Protein AF-A0A6J8EUL1-F1 (afdb_monomer)

Structure (mmCIF, N/CA/C/O backbone):
data_AF-A0A6J8EUL1-F1
#
_entry.id   AF-A0A6J8EUL1-F1
#
loop_
_atom_site.group_PDB
_atom_site.id
_atom_site.type_symbol
_atom_site.label_atom_id
_atom_site.label_alt_id
_atom_site.label_comp_id
_atom_site.label_asym_id
_atom_site.label_entity_id
_atom_site.label_seq_id
_atom_site.pdbx_PDB_ins_code
_atom_site.Cartn_x
_atom_site.Cartn_y
_atom_site.Cartn_z
_atom_site.occupancy
_atom_site.B_iso_or_equiv
_atom_site.auth_seq_id
_atom_site.auth_comp_id
_atom_site.auth_asym_id
_atom_site.auth_atom_id
_atom_site.pdbx_PDB_model_num
ATOM 1 N N . MET A 1 1 ? 5.414 5.160 -13.043 1.00 82.00 1 MET A N 1
ATOM 2 C CA . MET A 1 1 ? 4.924 4.189 -12.040 1.00 82.00 1 MET A CA 1
ATOM 3 C C . MET A 1 1 ? 3.580 4.663 -11.517 1.00 82.00 1 MET A C 1
ATOM 5 O O . MET A 1 1 ? 3.455 5.834 -11.171 1.00 82.00 1 MET A O 1
ATOM 9 N N . HIS A 1 2 ? 2.592 3.776 -11.484 1.00 87.50 2 HIS A N 1
ATOM 10 C CA . HIS A 1 2 ? 1.216 4.058 -11.069 1.00 87.50 2 HIS A CA 1
ATOM 11 C C . HIS A 1 2 ? 0.883 3.217 -9.834 1.00 87.50 2 HIS A C 1
ATOM 13 O O . HIS A 1 2 ? 0.785 2.000 -9.931 1.00 87.50 2 HIS A O 1
ATOM 19 N N . LEU A 1 3 ? 0.778 3.843 -8.658 1.00 89.12 3 LEU A N 1
ATOM 20 C CA . LEU A 1 3 ? 0.716 3.154 -7.360 1.00 89.12 3 LEU A CA 1
ATOM 21 C C . LEU A 1 3 ? -0.700 3.096 -6.762 1.00 89.12 3 LEU A C 1
ATOM 23 O O . LEU A 1 3 ? -0.850 2.838 -5.571 1.00 89.12 3 LEU A O 1
ATOM 27 N N . GLN A 1 4 ? -1.752 3.348 -7.543 1.00 91.19 4 GLN A N 1
ATOM 28 C CA . GLN A 1 4 ? -3.131 3.387 -7.037 1.00 91.19 4 GLN A CA 1
ATOM 29 C C . GLN A 1 4 ? -3.544 2.055 -6.391 1.00 91.19 4 GLN A C 1
ATOM 31 O O . GLN A 1 4 ? -4.198 2.050 -5.352 1.00 91.19 4 GLN A O 1
ATOM 36 N N . THR A 1 5 ? -3.115 0.925 -6.957 1.00 91.44 5 THR A N 1
ATOM 37 C CA . THR A 1 5 ? -3.428 -0.427 -6.461 1.00 91.44 5 THR A CA 1
ATOM 38 C C . THR A 1 5 ? -2.356 -1.006 -5.538 1.00 91.44 5 THR A C 1
ATOM 40 O O . THR A 1 5 ? -2.363 -2.202 -5.254 1.00 91.44 5 THR A O 1
ATOM 43 N N . PHE A 1 6 ? -1.438 -0.178 -5.039 1.00 90.75 6 PHE A N 1
ATOM 44 C CA . PHE A 1 6 ? -0.372 -0.616 -4.144 1.00 90.75 6 PHE A CA 1
ATOM 45 C C . PHE A 1 6 ? -0.920 -1.324 -2.882 1.00 90.75 6 PHE A C 1
ATOM 47 O O . PHE A 1 6 ? -1.833 -0.781 -2.247 1.00 90.75 6 PHE A O 1
ATOM 54 N N . PRO A 1 7 ? -0.349 -2.471 -2.443 1.00 91.44 7 PRO A N 1
ATOM 55 C CA . PRO A 1 7 ? 0.851 -3.162 -2.952 1.00 91.44 7 PRO A CA 1
ATOM 56 C C . PRO A 1 7 ? 0.575 -4.249 -4.012 1.00 91.44 7 PRO A C 1
ATOM 58 O O . PRO A 1 7 ? 1.467 -5.026 -4.339 1.00 91.44 7 PRO A O 1
ATOM 61 N N . PHE A 1 8 ? -0.653 -4.354 -4.520 1.00 91.62 8 PHE A N 1
ATOM 62 C CA . PHE A 1 8 ? -1.061 -5.352 -5.518 1.00 91.62 8 PHE A CA 1
ATOM 63 C C . PHE A 1 8 ? -0.877 -4.836 -6.955 1.00 91.62 8 PHE A C 1
ATOM 65 O O . PHE A 1 8 ? -1.658 -5.149 -7.852 1.00 91.62 8 PHE A O 1
ATOM 72 N N . ASP A 1 9 ? 0.123 -3.984 -7.164 1.00 91.75 9 ASP A N 1
ATOM 73 C CA . ASP A 1 9 ? 0.395 -3.302 -8.420 1.00 91.75 9 ASP A CA 1
ATOM 74 C C . ASP A 1 9 ? 1.342 -4.086 -9.338 1.00 91.75 9 ASP A C 1
ATOM 76 O O . ASP A 1 9 ? 2.239 -4.816 -8.904 1.00 91.75 9 ASP A O 1
ATOM 80 N N . GLU A 1 10 ? 1.154 -3.871 -10.639 1.00 92.44 10 GLU A N 1
ATOM 81 C CA . GLU A 1 10 ? 2.095 -4.251 -11.689 1.00 92.44 10 GLU A CA 1
ATOM 82 C C . GLU A 1 10 ? 2.598 -2.971 -12.357 1.00 92.44 10 GLU A C 1
ATOM 84 O O . GLU A 1 10 ? 1.833 -2.040 -12.612 1.00 92.44 10 GLU A O 1
ATOM 89 N N . GLN A 1 11 ? 3.903 -2.901 -12.593 1.00 91.94 11 GLN A N 1
ATOM 90 C CA . GLN A 1 11 ? 4.572 -1.740 -13.163 1.00 91.94 11 GLN A CA 1
ATOM 91 C C . GLN A 1 11 ? 5.245 -2.142 -14.468 1.00 91.94 11 GLN A C 1
ATOM 93 O O . GLN A 1 11 ? 5.973 -3.129 -14.505 1.00 91.94 11 GLN A O 1
ATOM 98 N N . SER A 1 12 ? 5.049 -1.349 -15.518 1.00 92.38 12 SER A N 1
ATOM 99 C CA . SER A 1 12 ? 5.863 -1.449 -16.728 1.00 92.38 12 SER A CA 1
ATOM 100 C C . SER A 1 12 ? 6.992 -0.427 -16.641 1.00 92.38 12 SER A C 1
ATOM 102 O O . SER A 1 12 ? 6.750 0.777 -16.512 1.00 92.38 12 SER A O 1
ATOM 104 N N . CYS A 1 13 ? 8.227 -0.916 -16.642 1.00 91.94 13 CYS A N 1
ATOM 105 C CA . CYS A 1 13 ? 9.437 -0.109 -16.639 1.00 91.94 13 CYS A CA 1
ATOM 106 C C . CYS A 1 13 ? 10.017 -0.066 -18.046 1.00 91.94 13 CYS A C 1
ATOM 108 O O . CYS A 1 13 ? 10.189 -1.104 -18.679 1.00 91.94 13 CYS A O 1
ATOM 110 N N . LEU A 1 14 ? 10.336 1.139 -18.504 1.00 93.25 14 LEU A N 1
ATOM 111 C CA . LEU A 1 14 ? 10.885 1.365 -19.827 1.00 93.25 14 LEU A CA 1
ATOM 112 C C . LEU A 1 14 ? 12.389 1.601 -19.754 1.00 93.25 14 LEU A C 1
ATOM 114 O O . LEU A 1 14 ? 12.844 2.434 -18.968 1.00 93.25 14 LEU A O 1
ATOM 118 N N . LEU A 1 15 ? 13.140 0.896 -20.593 1.00 92.38 15 LEU A N 1
ATOM 119 C CA . LEU A 1 15 ? 14.551 1.160 -20.839 1.00 92.38 15 LEU A CA 1
ATOM 120 C C . LEU A 1 15 ? 14.734 1.439 -22.330 1.00 92.38 15 LEU A C 1
ATOM 122 O O . LEU A 1 15 ? 14.579 0.534 -23.142 1.00 92.38 15 LEU A O 1
ATOM 126 N N . GLU A 1 16 ? 15.071 2.681 -22.670 1.00 93.81 16 GLU A N 1
ATOM 127 C CA . GLU A 1 16 ? 15.430 3.092 -24.030 1.00 93.81 16 GLU A CA 1
ATOM 128 C C . GLU A 1 16 ? 16.933 3.371 -24.099 1.00 93.81 16 GLU A C 1
ATOM 130 O O . GLU A 1 16 ? 17.501 4.005 -23.207 1.00 93.81 16 GLU A O 1
ATOM 135 N N . MET A 1 17 ? 17.577 2.888 -25.158 1.00 93.56 17 MET A N 1
ATOM 136 C CA . MET A 1 17 ? 18.988 3.116 -25.447 1.00 93.56 17 MET A CA 1
ATOM 137 C C . MET A 1 17 ? 19.122 3.749 -26.828 1.00 93.56 17 MET A C 1
ATOM 139 O O . MET A 1 17 ? 18.604 3.234 -27.818 1.00 93.56 17 MET A O 1
ATOM 143 N N . GLU A 1 18 ? 19.855 4.856 -26.884 1.00 93.88 18 GLU A N 1
ATOM 144 C CA . GLU A 1 18 ? 20.051 5.670 -28.081 1.00 93.88 18 GLU A CA 1
ATOM 145 C C . GLU A 1 18 ? 21.492 6.206 -28.107 1.00 93.88 18 GLU A C 1
ATOM 147 O O . GLU A 1 18 ? 22.106 6.433 -27.060 1.00 93.88 18 GLU A O 1
ATOM 152 N N . SER A 1 19 ? 22.053 6.402 -29.302 1.00 91.06 19 SER A N 1
ATOM 153 C CA . SER A 1 19 ? 23.350 7.066 -29.460 1.00 91.06 19 SER A CA 1
ATOM 154 C C . SER A 1 19 ? 23.192 8.578 -29.317 1.00 91.06 19 SER A C 1
ATOM 156 O O . SER A 1 19 ? 22.437 9.190 -30.059 1.00 91.06 19 SER A O 1
ATOM 158 N N . TYR A 1 20 ? 23.943 9.203 -28.410 1.00 88.88 20 TYR A N 1
ATOM 159 C CA . TYR A 1 20 ? 23.862 10.655 -28.210 1.00 88.88 20 TYR A CA 1
ATOM 160 C C . TYR A 1 20 ? 24.531 11.463 -29.339 1.00 88.88 20 TYR A C 1
ATOM 162 O O . TYR A 1 20 ? 24.029 12.501 -29.759 1.00 88.88 20 TYR A O 1
ATOM 170 N N . GLY A 1 21 ? 25.697 11.011 -29.817 1.00 89.06 21 GLY A N 1
ATOM 171 C CA . GLY A 1 21 ? 26.573 11.807 -30.691 1.00 89.06 21 GLY A CA 1
ATOM 172 C C . GLY A 1 21 ? 26.589 11.400 -32.163 1.00 89.06 21 GLY A C 1
ATOM 173 O O . GLY A 1 21 ? 27.114 12.144 -32.988 1.00 89.06 21 GLY A O 1
ATOM 174 N N . PHE A 1 22 ? 26.041 10.233 -32.506 1.00 92.38 22 PHE A N 1
ATOM 175 C CA . PHE A 1 22 ? 26.105 9.685 -33.861 1.00 92.38 22 PHE A CA 1
ATOM 176 C C . PHE A 1 22 ? 24.708 9.424 -34.409 1.00 92.38 22 PHE A C 1
ATOM 178 O O . PHE A 1 22 ? 23.923 8.722 -33.776 1.00 92.38 22 PHE A O 1
ATOM 185 N N . SER A 1 23 ? 24.443 9.952 -35.603 1.00 93.19 23 SER A N 1
ATOM 186 C CA . SER A 1 23 ? 23.213 9.713 -36.351 1.00 93.19 23 SER A CA 1
ATOM 187 C C . SER A 1 23 ? 23.139 8.282 -36.898 1.00 93.19 23 SER A C 1
ATOM 189 O O . SER A 1 23 ? 24.142 7.563 -36.986 1.00 93.19 23 SER A O 1
ATOM 191 N N . ALA A 1 24 ? 21.946 7.907 -37.358 1.00 92.50 24 ALA A N 1
ATOM 192 C CA . ALA A 1 24 ? 21.620 6.616 -37.960 1.00 92.50 24 ALA A CA 1
ATOM 193 C C . ALA A 1 24 ? 22.479 6.262 -39.189 1.00 92.50 24 ALA A C 1
ATOM 195 O O . ALA A 1 24 ? 22.603 5.091 -39.538 1.00 92.50 24 ALA A O 1
ATOM 196 N N . SER A 1 25 ? 23.093 7.256 -39.845 1.00 91.44 25 SER A N 1
ATOM 197 C CA . SER A 1 25 ? 24.026 7.031 -40.956 1.00 91.44 25 SER A CA 1
ATOM 198 C C . SER A 1 25 ? 25.376 6.466 -40.512 1.00 91.44 25 SER A C 1
ATOM 200 O O . SER A 1 25 ? 26.067 5.849 -41.316 1.00 91.44 25 SER A O 1
ATOM 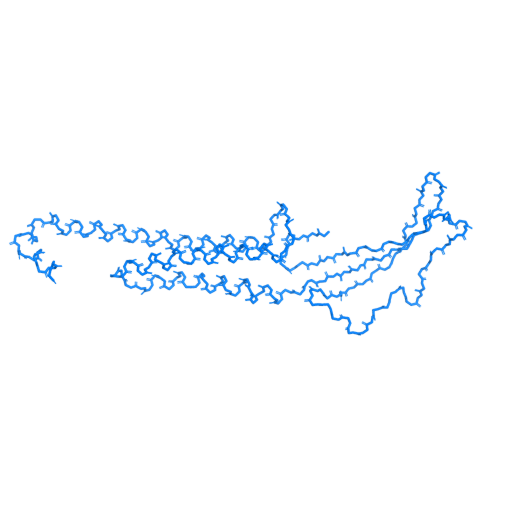202 N N . THR A 1 26 ? 25.766 6.696 -39.256 1.00 93.81 26 THR A N 1
ATOM 203 C CA . THR A 1 26 ? 27.070 6.290 -38.713 1.00 93.81 26 THR A CA 1
ATOM 204 C C . THR A 1 26 ? 26.936 5.101 -37.767 1.00 93.81 26 THR A C 1
ATOM 206 O O . THR A 1 26 ? 27.780 4.209 -37.782 1.00 93.81 26 THR A O 1
ATOM 209 N N . VAL A 1 27 ? 25.883 5.074 -36.945 1.00 93.69 27 VAL A N 1
ATOM 210 C CA . VAL A 1 27 ? 25.629 4.009 -35.966 1.00 93.69 27 VAL A CA 1
ATOM 211 C C . VAL A 1 27 ? 24.173 3.571 -36.056 1.00 93.69 27 VAL A C 1
ATOM 213 O O . VAL A 1 27 ? 23.275 4.400 -35.957 1.00 93.69 27 VAL A O 1
ATOM 216 N N . SER A 1 28 ? 23.948 2.261 -36.188 1.00 92.75 28 SER A N 1
ATOM 217 C CA . SER A 1 28 ? 22.613 1.658 -36.155 1.00 92.75 28 SER A CA 1
ATOM 218 C C . SER A 1 28 ? 22.495 0.645 -35.016 1.00 92.75 28 SER A C 1
ATOM 220 O O . SER A 1 28 ? 23.207 -0.362 -35.012 1.00 92.75 28 SER A O 1
ATOM 222 N N . LEU A 1 29 ? 21.581 0.885 -34.078 1.00 93.12 29 LEU A N 1
ATOM 223 C CA . LEU A 1 29 ? 21.256 -0.040 -32.992 1.00 93.12 29 LEU A CA 1
ATOM 224 C C . LEU A 1 29 ? 20.193 -1.045 -33.449 1.00 93.12 29 LEU A C 1
ATOM 226 O O . LEU A 1 29 ? 19.175 -0.667 -34.025 1.00 93.12 29 LEU A O 1
ATOM 230 N N . ARG A 1 30 ? 20.425 -2.335 -33.193 1.00 92.56 30 ARG A N 1
ATOM 231 C CA . ARG A 1 30 ? 19.462 -3.418 -33.436 1.00 92.56 30 ARG A CA 1
ATOM 232 C C . ARG A 1 30 ? 19.553 -4.448 -32.320 1.00 92.56 30 ARG A C 1
ATOM 234 O O . ARG A 1 30 ? 20.637 -4.690 -31.793 1.00 92.56 30 ARG A O 1
ATOM 241 N N . TRP A 1 31 ? 18.424 -5.067 -31.995 1.00 92.88 31 TRP A N 1
ATOM 242 C CA . TRP A 1 31 ? 18.395 -6.197 -31.074 1.00 92.88 31 TRP A CA 1
ATOM 243 C C . TRP A 1 31 ? 19.056 -7.425 -31.706 1.00 92.88 31 TRP A C 1
ATOM 245 O O . TRP A 1 31 ? 18.838 -7.726 -32.879 1.00 92.88 31 TRP A O 1
ATOM 255 N N . MET A 1 32 ? 19.864 -8.129 -30.916 1.00 90.94 32 MET A N 1
ATOM 256 C CA . MET A 1 32 ? 20.304 -9.489 -31.233 1.00 90.94 32 MET A CA 1
ATOM 257 C C . MET A 1 32 ? 19.202 -10.470 -30.823 1.00 90.94 32 MET A C 1
ATOM 259 O O . MET A 1 32 ? 18.441 -10.156 -29.920 1.00 90.94 32 MET A O 1
ATOM 263 N N . GLU A 1 33 ? 19.098 -11.644 -31.443 1.00 88.31 33 GLU A N 1
ATOM 264 C CA . GLU A 1 33 ? 18.170 -12.685 -30.982 1.00 88.31 33 GLU A CA 1
ATOM 265 C C . GLU A 1 33 ? 18.881 -13.662 -30.024 1.00 88.31 33 GLU A C 1
ATOM 267 O O . GLU A 1 33 ? 19.906 -14.231 -30.408 1.00 88.31 33 GLU A O 1
ATOM 272 N N . PRO A 1 34 ? 18.362 -13.897 -28.800 1.00 86.31 34 PRO A N 1
ATOM 273 C CA . PRO A 1 34 ? 17.212 -13.235 -28.171 1.00 86.31 34 PRO A CA 1
ATOM 274 C C . PRO A 1 34 ? 17.536 -11.809 -27.686 1.00 86.31 34 PRO A C 1
ATOM 276 O O . PRO A 1 34 ? 18.615 -11.558 -27.152 1.00 86.31 34 PRO A O 1
ATOM 279 N N . ALA A 1 35 ? 16.568 -10.892 -27.816 1.00 84.38 35 ALA A N 1
ATOM 280 C CA . ALA A 1 35 ? 16.748 -9.470 -27.484 1.00 84.38 35 ALA A CA 1
ATOM 281 C C . ALA A 1 35 ? 17.090 -9.236 -26.008 1.00 84.38 35 ALA A C 1
ATOM 283 O O . ALA A 1 35 ? 17.795 -8.290 -25.664 1.00 84.38 35 ALA A O 1
ATOM 284 N N . MET A 1 36 ? 16.606 -10.116 -25.133 1.00 83.12 36 MET A N 1
ATOM 285 C CA . MET A 1 36 ? 16.849 -10.037 -23.705 1.00 83.12 36 MET A CA 1
ATOM 286 C C . MET A 1 36 ? 16.970 -11.436 -23.113 1.00 83.12 36 MET A C 1
ATOM 288 O O . MET A 1 36 ? 16.154 -12.317 -23.382 1.00 83.12 36 MET A O 1
ATOM 292 N N . THR A 1 37 ? 17.977 -11.624 -22.267 1.00 84.81 37 THR A N 1
ATOM 293 C CA . THR A 1 37 ? 18.156 -12.833 -21.462 1.00 84.81 37 THR A CA 1
ATOM 294 C C . THR A 1 37 ? 18.180 -12.441 -19.999 1.00 84.81 37 THR A C 1
ATOM 296 O O . THR A 1 37 ? 19.025 -11.648 -19.577 1.00 84.81 37 THR A O 1
ATOM 299 N N . PHE A 1 38 ? 17.277 -13.010 -19.210 1.00 80.94 38 PHE A N 1
ATOM 300 C CA . PHE A 1 38 ? 17.346 -12.899 -17.762 1.00 80.94 38 PHE A CA 1
ATOM 301 C C . PHE A 1 38 ? 18.249 -13.996 -17.221 1.00 80.94 38 PHE A C 1
ATOM 303 O O . PHE A 1 38 ? 18.191 -15.136 -17.673 1.00 80.94 38 PHE A O 1
ATOM 310 N N . LYS A 1 39 ? 19.091 -13.653 -16.247 1.00 80.69 39 LYS A N 1
ATOM 311 C CA . LYS A 1 39 ? 19.835 -14.668 -15.509 1.00 80.69 39 LYS A CA 1
ATOM 312 C C . LYS A 1 39 ? 18.842 -15.491 -14.686 1.00 80.69 39 LYS A C 1
ATOM 314 O O . LYS A 1 39 ? 18.036 -14.921 -13.946 1.00 80.69 39 LYS A O 1
ATOM 319 N N . ASP A 1 40 ? 18.935 -16.812 -14.783 1.00 71.75 40 ASP A N 1
ATOM 320 C CA . ASP A 1 40 ? 18.145 -17.708 -13.944 1.00 71.75 40 ASP A CA 1
ATOM 321 C C . ASP A 1 40 ? 18.415 -17.416 -12.462 1.00 71.75 40 ASP A C 1
ATOM 323 O O . ASP A 1 40 ? 19.562 -17.260 -12.030 1.00 71.75 40 ASP A O 1
ATOM 327 N N . GLY A 1 41 ? 17.343 -17.299 -11.678 1.00 68.69 41 GLY A N 1
ATOM 328 C CA . GLY A 1 41 ? 17.440 -17.004 -10.250 1.00 68.69 41 GLY A CA 1
ATOM 329 C C . GLY A 1 41 ? 17.700 -15.534 -9.905 1.00 68.69 41 GLY A C 1
ATOM 330 O O . GLY A 1 41 ? 18.208 -15.260 -8.818 1.00 68.69 41 GLY A O 1
ATOM 331 N N . ILE A 1 42 ? 17.348 -14.572 -10.771 1.00 69.06 42 ILE A N 1
ATOM 332 C CA . ILE A 1 42 ? 17.179 -13.176 -10.329 1.00 69.06 42 ILE A CA 1
ATOM 333 C C . ILE A 1 42 ? 15.992 -13.130 -9.358 1.00 69.06 42 ILE A C 1
ATOM 335 O O . ILE A 1 42 ? 14.837 -12.974 -9.744 1.00 69.06 42 ILE A O 1
ATOM 339 N N . VAL A 1 43 ? 16.300 -13.283 -8.075 1.00 66.00 43 VAL A N 1
ATOM 340 C CA . VAL A 1 43 ? 15.389 -13.002 -6.969 1.00 66.00 43 VAL A CA 1
ATOM 341 C C . VAL A 1 43 ? 15.609 -11.560 -6.545 1.00 66.00 43 VAL A C 1
ATOM 343 O O . VAL A 1 43 ? 16.618 -11.219 -5.931 1.00 66.00 43 VAL A O 1
ATOM 346 N N . ASN A 1 44 ? 14.660 -10.698 -6.888 1.00 71.88 44 ASN A N 1
ATOM 347 C CA . ASN A 1 44 ? 14.532 -9.397 -6.254 1.00 71.88 44 ASN A CA 1
ATOM 348 C C . ASN A 1 44 ? 13.523 -9.543 -5.107 1.00 71.88 44 ASN A C 1
ATOM 350 O O . ASN A 1 44 ? 12.461 -10.136 -5.270 1.00 71.88 44 ASN A O 1
ATOM 354 N N . SER A 1 45 ? 13.870 -9.026 -3.929 1.00 72.06 45 SER A N 1
ATOM 355 C CA . SER A 1 45 ? 13.047 -9.143 -2.722 1.00 72.06 45 SER A CA 1
ATOM 356 C C . SER A 1 45 ? 11.740 -8.345 -2.779 1.00 72.06 45 SER A C 1
ATOM 358 O O . SER A 1 45 ? 10.871 -8.559 -1.939 1.00 72.06 45 SER A O 1
ATOM 360 N N . GLN A 1 46 ? 11.591 -7.428 -3.740 1.00 82.62 46 GLN A N 1
ATOM 361 C CA . GLN A 1 46 ? 10.421 -6.551 -3.857 1.00 82.62 46 GLN A CA 1
ATOM 362 C C . GLN A 1 46 ? 9.584 -6.784 -5.118 1.00 82.62 46 GLN A C 1
ATOM 364 O O . GLN A 1 46 ? 8.392 -6.472 -5.113 1.00 82.62 46 GLN A O 1
ATOM 369 N N . PHE A 1 47 ? 10.185 -7.290 -6.198 1.00 87.75 47 PHE A N 1
ATOM 370 C CA . PHE A 1 47 ? 9.514 -7.437 -7.489 1.00 87.75 47 PHE A CA 1
ATOM 371 C C . PHE A 1 47 ? 9.927 -8.713 -8.211 1.00 87.75 47 PHE A C 1
ATOM 373 O O . PHE A 1 47 ? 11.104 -9.048 -8.267 1.00 87.75 47 PHE A O 1
ATOM 380 N N . THR A 1 48 ? 8.964 -9.341 -8.869 1.00 88.50 48 THR A N 1
ATOM 381 C CA . THR A 1 48 ? 9.167 -10.469 -9.773 1.00 88.50 48 THR A CA 1
ATOM 382 C C . THR A 1 48 ? 8.981 -9.996 -11.212 1.00 88.50 48 THR A C 1
ATOM 384 O O . THR A 1 48 ? 8.015 -9.299 -11.534 1.00 88.50 48 THR A O 1
ATOM 387 N N . ILE A 1 49 ? 9.916 -10.355 -12.092 1.00 88.06 49 ILE A N 1
ATOM 388 C CA . ILE A 1 49 ? 9.834 -10.034 -13.522 1.00 88.06 49 ILE A CA 1
ATOM 389 C C . ILE A 1 49 ? 8.823 -10.988 -14.159 1.00 88.06 49 ILE A C 1
ATOM 391 O O . ILE A 1 49 ? 8.975 -12.203 -14.076 1.00 88.06 49 ILE A O 1
ATOM 395 N N . LYS A 1 50 ? 7.775 -10.434 -14.771 1.00 84.81 50 LYS A N 1
ATOM 396 C CA . LYS A 1 50 ? 6.687 -11.202 -15.389 1.00 84.81 50 LYS A CA 1
ATOM 397 C C . LYS A 1 50 ? 6.914 -11.436 -16.879 1.00 84.81 50 LYS A C 1
ATOM 399 O O . LYS A 1 50 ? 6.692 -12.538 -17.364 1.00 84.81 50 LYS A O 1
ATOM 404 N N . ALA A 1 51 ? 7.297 -10.382 -17.595 1.00 83.88 51 ALA A N 1
ATOM 405 C CA . ALA A 1 51 ? 7.476 -10.393 -19.042 1.00 83.88 51 ALA A CA 1
ATOM 406 C C . ALA A 1 51 ? 8.401 -9.253 -19.478 1.00 83.88 51 ALA A C 1
ATOM 408 O O . ALA A 1 51 ? 8.529 -8.247 -18.771 1.00 83.88 51 ALA A O 1
ATOM 409 N N . SER A 1 52 ? 9.002 -9.403 -20.656 1.00 88.00 52 SER A N 1
ATOM 410 C CA . SER A 1 52 ? 9.750 -8.345 -21.327 1.00 88.00 52 SER A CA 1
ATOM 411 C C . SER A 1 52 ? 9.414 -8.289 -22.809 1.00 88.00 52 SER A C 1
ATOM 413 O O . SER A 1 52 ? 9.395 -9.329 -23.464 1.00 88.00 52 SER A O 1
ATOM 415 N N . GLU A 1 53 ? 9.226 -7.088 -23.341 1.00 91.44 53 GLU A N 1
ATOM 416 C CA . GLU A 1 53 ? 8.922 -6.855 -24.752 1.00 91.44 53 GLU A CA 1
ATOM 417 C C . GLU A 1 53 ? 9.934 -5.868 -25.334 1.00 91.44 53 GLU A C 1
ATOM 419 O O . GLU A 1 53 ? 10.045 -4.733 -24.869 1.00 91.44 53 GLU A O 1
ATOM 424 N N . SER A 1 54 ? 10.700 -6.306 -26.333 1.00 92.62 54 SER A N 1
ATOM 425 C CA . SER A 1 54 ? 11.662 -5.461 -27.045 1.00 92.62 54 SER A CA 1
ATOM 426 C C . SER A 1 54 ? 11.006 -4.771 -28.238 1.00 92.62 54 SER A C 1
ATOM 428 O O . SER A 1 54 ? 10.270 -5.409 -28.991 1.00 92.62 54 SER A O 1
ATOM 430 N N . TYR A 1 55 ? 11.334 -3.505 -28.464 1.00 93.25 55 TYR A N 1
ATOM 431 C CA . TYR A 1 55 ? 10.859 -2.717 -29.597 1.00 93.25 55 TYR A CA 1
ATOM 432 C C . TYR A 1 55 ? 11.959 -1.779 -30.124 1.00 93.25 55 TYR A C 1
ATOM 434 O O . TYR A 1 55 ? 13.024 -1.629 -29.518 1.00 93.25 55 TYR A O 1
ATOM 442 N N . ILE A 1 56 ? 11.716 -1.191 -31.294 1.00 93.81 56 ILE A N 1
ATOM 443 C CA . ILE A 1 56 ? 12.572 -0.176 -31.923 1.00 93.81 56 ILE A CA 1
ATOM 444 C C . ILE A 1 56 ? 11.863 1.174 -31.771 1.00 93.81 56 ILE A C 1
ATOM 446 O O . ILE A 1 56 ? 10.652 1.258 -31.972 1.00 93.81 56 ILE A O 1
ATOM 450 N N . CYS A 1 57 ? 12.607 2.209 -31.391 1.00 93.38 57 CYS A N 1
ATOM 451 C CA . CYS A 1 57 ? 12.099 3.524 -30.998 1.00 93.38 57 CYS A CA 1
ATOM 452 C C . CYS A 1 57 ? 12.765 4.676 -31.751 1.00 93.38 57 CYS A C 1
ATOM 454 O O . CYS A 1 57 ? 12.944 5.742 -31.170 1.00 93.38 57 CYS A O 1
ATOM 456 N N . ASP A 1 58 ? 13.171 4.456 -33.005 1.00 93.75 58 ASP A N 1
ATOM 457 C CA . ASP A 1 58 ? 13.886 5.438 -33.828 1.00 93.75 58 ASP A CA 1
ATOM 458 C C . ASP A 1 58 ? 13.189 6.808 -33.832 1.00 93.75 58 ASP A C 1
ATOM 460 O O . ASP A 1 58 ? 11.969 6.908 -33.994 1.00 93.75 58 ASP A O 1
ATOM 464 N N . LYS A 1 59 ? 13.979 7.867 -33.639 1.00 91.69 59 LYS A N 1
ATOM 465 C CA . LYS A 1 59 ? 13.498 9.246 -33.491 1.00 91.69 59 LYS A CA 1
ATOM 466 C C . LYS A 1 59 ? 14.179 10.162 -34.501 1.00 91.69 59 LYS A C 1
ATOM 468 O O . LYS A 1 59 ? 15.366 10.032 -34.805 1.00 91.69 59 LYS A O 1
ATOM 473 N N . GLU A 1 60 ? 13.403 11.116 -34.996 1.00 93.56 60 GLU A N 1
ATOM 474 C CA . GLU A 1 60 ? 13.873 12.200 -35.850 1.00 93.56 60 GLU A CA 1
ATOM 475 C C . GLU A 1 60 ? 13.988 13.474 -35.012 1.00 93.56 60 GLU A C 1
ATOM 477 O O . GLU A 1 60 ? 13.015 13.939 -34.412 1.00 93.56 60 GLU A O 1
ATOM 482 N N . TYR A 1 61 ? 15.198 14.025 -34.953 1.00 92.38 61 TYR A N 1
ATOM 483 C CA . TYR A 1 61 ? 15.498 15.279 -34.276 1.00 92.38 61 TYR A CA 1
ATOM 484 C C . TYR A 1 61 ? 15.939 16.331 -35.300 1.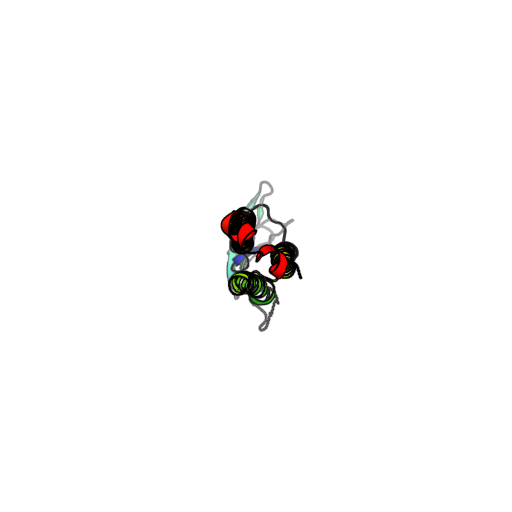00 92.38 61 TYR A C 1
ATOM 486 O O . TYR A 1 61 ? 16.404 15.985 -36.387 1.00 92.38 61 TYR A O 1
ATOM 494 N N . PRO A 1 62 ? 15.907 17.631 -34.953 1.00 92.19 62 PRO A N 1
ATOM 495 C CA . PRO A 1 62 ? 16.434 18.682 -35.828 1.00 92.19 62 PRO A CA 1
ATOM 496 C C . PRO A 1 62 ? 17.914 18.501 -36.209 1.00 92.19 62 PRO A C 1
ATOM 498 O O . PRO A 1 62 ? 18.355 19.026 -37.227 1.00 92.19 62 PRO A O 1
ATOM 501 N N . SER A 1 63 ? 18.688 17.772 -35.396 1.00 90.38 63 SER A N 1
ATOM 502 C CA . SER A 1 63 ? 20.091 17.427 -35.657 1.00 90.38 63 SER A CA 1
ATOM 503 C C . SER A 1 63 ? 20.281 16.209 -36.572 1.00 90.38 63 SER A C 1
ATOM 505 O O . SER A 1 63 ? 21.407 15.952 -36.996 1.00 90.38 63 SER A O 1
ATOM 507 N N . GLY A 1 64 ? 19.217 15.462 -36.881 1.00 91.44 64 GLY A N 1
ATOM 508 C CA . GLY A 1 64 ? 19.238 14.274 -37.733 1.00 91.44 64 GLY A CA 1
ATOM 509 C C . GLY A 1 64 ? 18.407 13.112 -37.181 1.00 91.44 64 GLY A C 1
ATOM 510 O O . GLY A 1 64 ? 17.745 13.224 -36.150 1.00 91.44 64 GLY A O 1
ATOM 511 N N . ASN A 1 65 ? 18.477 11.972 -37.871 1.00 94.31 65 ASN A N 1
ATOM 512 C CA . ASN A 1 65 ? 17.801 10.733 -37.474 1.00 94.31 65 ASN A CA 1
ATOM 513 C C . ASN A 1 65 ? 18.700 9.889 -36.576 1.00 94.31 65 ASN A C 1
ATOM 515 O O . ASN A 1 65 ? 19.881 9.714 -36.886 1.00 94.31 65 ASN A O 1
ATOM 519 N N . TYR A 1 66 ? 18.132 9.319 -35.517 1.00 94.81 66 TYR A N 1
ATOM 520 C CA . TYR A 1 66 ? 18.847 8.505 -34.539 1.00 94.81 66 TYR A CA 1
ATOM 521 C C . TYR A 1 66 ? 18.117 7.183 -34.319 1.00 94.81 66 TYR A C 1
ATOM 523 O O . TYR A 1 66 ? 16.893 7.144 -34.179 1.00 94.81 66 TYR A O 1
ATOM 531 N N . THR A 1 67 ? 18.882 6.089 -34.304 1.00 94.69 67 THR A N 1
ATOM 532 C CA . THR A 1 67 ? 18.325 4.763 -34.022 1.00 94.69 67 THR A CA 1
ATOM 533 C C . THR A 1 67 ? 18.213 4.536 -32.523 1.00 94.69 67 THR A C 1
ATOM 535 O O . THR A 1 67 ? 19.179 4.799 -31.800 1.00 94.69 67 THR A O 1
ATOM 538 N N . CYS A 1 68 ? 17.096 3.980 -32.075 1.00 94.44 68 CYS A N 1
ATOM 539 C CA . CYS A 1 68 ? 16.808 3.723 -30.670 1.00 94.44 68 CYS A CA 1
ATOM 540 C C . CYS A 1 68 ? 16.248 2.311 -30.505 1.00 94.44 68 CYS A C 1
ATOM 542 O O . CYS A 1 68 ? 15.418 1.846 -31.287 1.00 94.44 68 CYS A O 1
ATOM 544 N N . ILE A 1 69 ? 16.698 1.625 -29.460 1.00 95.00 69 ILE A N 1
ATOM 545 C CA . ILE A 1 69 ? 16.159 0.329 -29.053 1.00 95.00 69 ILE A CA 1
ATOM 546 C C . ILE A 1 69 ? 15.556 0.454 -27.658 1.00 95.00 69 ILE A C 1
ATOM 548 O O . ILE A 1 69 ? 16.147 1.060 -26.766 1.00 95.00 69 ILE A O 1
ATOM 552 N N . GLY A 1 70 ? 14.365 -0.102 -27.479 1.00 94.88 70 GLY A N 1
ATOM 553 C CA . GLY A 1 70 ? 13.602 -0.003 -26.245 1.00 94.88 70 GLY A CA 1
ATOM 554 C C . GLY A 1 70 ? 13.183 -1.371 -25.733 1.00 94.88 70 GLY A C 1
ATOM 555 O O . GLY A 1 70 ? 12.975 -2.306 -26.508 1.00 94.88 70 GLY A O 1
ATOM 556 N N . VAL A 1 71 ? 13.058 -1.505 -24.418 1.00 93.69 71 VAL A N 1
ATOM 557 C CA . VAL A 1 71 ? 12.475 -2.688 -23.788 1.00 93.69 71 VAL A CA 1
ATOM 558 C C . VAL A 1 71 ? 11.501 -2.287 -22.688 1.00 93.69 71 VAL A C 1
ATOM 560 O O . VAL A 1 71 ? 11.812 -1.476 -21.813 1.00 93.69 71 VAL A O 1
ATOM 563 N N . HIS A 1 72 ? 10.312 -2.881 -22.735 1.00 93.62 72 HIS A N 1
ATOM 564 C CA . HIS A 1 72 ? 9.337 -2.856 -21.657 1.00 93.62 72 HIS A CA 1
ATOM 565 C C . HIS A 1 72 ? 9.588 -4.042 -20.738 1.00 93.62 72 HIS A C 1
ATOM 567 O O . HIS A 1 72 ? 9.529 -5.186 -21.177 1.00 93.62 72 HIS A O 1
ATOM 573 N N . VAL A 1 73 ? 9.844 -3.783 -19.459 1.00 91.62 73 VAL A N 1
ATOM 574 C CA . VAL A 1 73 ? 9.989 -4.810 -18.424 1.00 91.62 73 VAL A CA 1
ATOM 575 C C . VAL A 1 73 ? 8.802 -4.712 -17.479 1.00 91.62 73 VAL A C 1
ATOM 577 O O . VAL A 1 73 ? 8.656 -3.731 -16.748 1.00 91.62 73 VAL A O 1
ATOM 580 N N . ASN A 1 74 ? 7.958 -5.740 -17.477 1.00 92.06 74 ASN A N 1
ATOM 581 C CA . ASN A 1 74 ? 6.802 -5.815 -16.595 1.00 92.06 74 ASN A CA 1
ATOM 582 C C . ASN A 1 74 ? 7.213 -6.444 -15.262 1.00 92.06 74 ASN A C 1
ATOM 584 O O . ASN A 1 74 ? 7.595 -7.614 -15.185 1.00 92.06 74 ASN A O 1
ATOM 588 N N . LEU A 1 75 ? 7.122 -5.644 -14.207 1.00 90.94 75 LEU A N 1
ATOM 589 C CA . LEU A 1 75 ? 7.467 -5.981 -12.835 1.00 90.94 75 LEU A CA 1
ATOM 590 C C . LEU A 1 75 ? 6.186 -6.136 -12.016 1.00 90.94 75 LEU A C 1
ATOM 592 O O . LEU A 1 75 ? 5.371 -5.217 -11.937 1.00 90.94 75 LEU A O 1
ATOM 596 N N . LYS A 1 76 ? 6.023 -7.281 -11.359 1.00 91.38 76 LYS A N 1
ATOM 597 C CA . LYS A 1 76 ? 4.955 -7.519 -10.386 1.00 91.38 76 LYS A CA 1
ATOM 598 C C . LYS A 1 76 ? 5.509 -7.382 -8.976 1.00 91.38 76 LYS A C 1
ATOM 600 O O . LYS A 1 76 ? 6.547 -7.964 -8.679 1.00 91.38 76 LYS A O 1
ATOM 605 N N . ARG A 1 77 ? 4.836 -6.634 -8.101 1.00 91.44 77 ARG A N 1
ATOM 606 C CA . ARG A 1 77 ? 5.277 -6.472 -6.710 1.00 91.44 77 ARG A CA 1
ATOM 607 C C . ARG A 1 77 ? 4.989 -7.718 -5.870 1.00 91.44 77 ARG A C 1
ATOM 609 O O . ARG A 1 77 ? 3.895 -8.278 -5.930 1.00 91.44 77 ARG A O 1
ATOM 616 N N . GLU A 1 78 ? 5.949 -8.095 -5.030 1.00 90.88 78 GLU A N 1
ATOM 617 C CA . GLU A 1 78 ? 5.748 -9.088 -3.973 1.00 90.88 78 GLU A CA 1
ATOM 618 C C . GLU A 1 78 ? 5.049 -8.439 -2.770 1.00 90.88 78 GLU A C 1
ATOM 620 O O . GLU A 1 78 ? 5.587 -7.552 -2.104 1.00 90.88 78 GLU A O 1
ATOM 625 N N . TYR A 1 79 ? 3.819 -8.866 -2.484 1.00 90.81 79 TYR A N 1
ATOM 626 C CA . TYR A 1 79 ? 2.961 -8.234 -1.473 1.00 90.81 79 TYR A CA 1
ATOM 627 C C . TYR A 1 79 ? 2.984 -8.935 -0.104 1.00 90.81 79 TYR A C 1
ATOM 629 O O . TYR A 1 79 ? 2.400 -8.426 0.855 1.00 90.81 79 TYR A O 1
ATOM 637 N N . GLY A 1 80 ? 3.657 -10.087 0.020 1.00 90.75 80 GLY A N 1
ATOM 638 C CA . GLY A 1 80 ? 3.646 -10.913 1.237 1.00 90.75 80 GLY A CA 1
ATOM 639 C C . GLY A 1 80 ? 4.121 -10.173 2.492 1.00 90.75 80 GLY A C 1
ATOM 640 O O . GLY A 1 80 ? 3.517 -10.298 3.557 1.00 90.75 80 GLY A O 1
ATOM 641 N N . PHE A 1 81 ? 5.138 -9.321 2.352 1.00 90.44 81 PHE A N 1
ATOM 642 C CA . PHE A 1 81 ? 5.623 -8.467 3.437 1.00 90.44 81 PHE A CA 1
ATOM 643 C C . PHE A 1 81 ? 4.534 -7.518 3.969 1.00 90.44 81 PHE A C 1
ATOM 645 O O . PHE A 1 81 ? 4.326 -7.424 5.178 1.00 90.44 81 PHE A O 1
ATOM 652 N N . TYR A 1 82 ? 3.795 -6.859 3.071 1.00 91.38 82 TYR A N 1
ATOM 653 C CA . TYR A 1 82 ? 2.734 -5.921 3.446 1.00 91.38 82 TYR A CA 1
ATOM 654 C C . TYR A 1 82 ? 1.558 -6.633 4.116 1.00 91.38 82 TYR A C 1
ATOM 656 O O . TYR A 1 82 ? 0.983 -6.097 5.063 1.00 91.38 82 TYR A O 1
ATOM 664 N N . LEU A 1 83 ? 1.226 -7.852 3.675 1.00 92.50 83 LEU A N 1
ATOM 665 C CA . LEU A 1 83 ? 0.182 -8.656 4.312 1.00 92.50 83 LEU A CA 1
ATOM 666 C C . LEU A 1 83 ? 0.499 -8.937 5.782 1.00 92.50 83 LEU A C 1
ATOM 668 O O . LEU A 1 83 ? -0.355 -8.736 6.641 1.00 92.50 83 LEU A O 1
ATOM 672 N N . ILE A 1 84 ? 1.729 -9.357 6.077 1.00 92.31 84 ILE A N 1
ATOM 673 C CA . ILE A 1 84 ? 2.127 -9.744 7.434 1.00 92.31 84 ILE A CA 1
ATOM 674 C C . ILE A 1 84 ? 2.340 -8.516 8.325 1.00 92.31 84 ILE A C 1
ATOM 676 O O . ILE A 1 84 ? 1.938 -8.534 9.484 1.00 92.31 84 ILE A O 1
ATOM 680 N N . GLN A 1 85 ? 2.957 -7.448 7.813 1.00 89.75 85 GLN A N 1
ATOM 681 C CA . GLN A 1 85 ? 3.332 -6.300 8.647 1.00 89.75 85 GLN A CA 1
ATOM 682 C C . GLN A 1 85 ? 2.283 -5.192 8.738 1.00 89.75 85 GLN A C 1
ATOM 684 O O . GLN A 1 85 ? 2.350 -4.399 9.670 1.00 89.75 85 GLN A O 1
ATOM 689 N N . VAL A 1 86 ? 1.332 -5.110 7.802 1.00 91.25 86 VAL A N 1
ATOM 690 C CA . VAL A 1 86 ? 0.314 -4.043 7.791 1.00 91.25 86 VAL A CA 1
ATOM 691 C C . VAL A 1 86 ? -1.093 -4.622 7.904 1.00 91.25 86 VAL A C 1
ATOM 693 O O . VAL A 1 86 ? -1.834 -4.268 8.822 1.00 91.25 86 VAL A O 1
ATOM 696 N N . TYR A 1 87 ? -1.476 -5.543 7.015 1.00 92.81 87 TYR A N 1
ATOM 697 C CA . TYR A 1 87 ? -2.850 -6.066 6.986 1.00 92.81 87 TYR A CA 1
ATOM 698 C C . TYR A 1 87 ? -3.171 -6.953 8.196 1.00 92.81 87 TYR A C 1
ATOM 700 O O . TYR A 1 87 ? -4.214 -6.777 8.820 1.00 92.81 87 TYR A O 1
ATOM 708 N N . ALA A 1 88 ? -2.276 -7.868 8.574 1.00 94.19 88 ALA A N 1
ATOM 709 C CA . ALA A 1 88 ? -2.485 -8.748 9.722 1.00 94.19 88 ALA A CA 1
ATOM 710 C C . ALA A 1 88 ? -2.623 -7.985 11.059 1.00 94.19 88 ALA A C 1
ATOM 712 O O . ALA A 1 88 ? -3.632 -8.188 11.737 1.00 94.19 88 ALA A O 1
ATOM 713 N N . PRO A 1 89 ? -1.703 -7.078 11.455 1.00 93.25 89 PRO A N 1
ATOM 714 C CA . PRO A 1 89 ? -1.860 -6.344 12.709 1.00 93.25 89 PRO A CA 1
ATOM 715 C C . PRO A 1 89 ? -3.068 -5.402 12.696 1.00 93.25 89 PRO A C 1
ATOM 717 O O . PRO A 1 89 ? -3.772 -5.329 13.699 1.00 93.25 89 PRO A O 1
ATOM 720 N N . SER A 1 90 ? -3.364 -4.721 11.581 1.00 93.12 90 SER A N 1
ATOM 721 C CA . SER A 1 90 ? -4.552 -3.853 11.495 1.00 93.12 90 SER A CA 1
ATOM 722 C C . SER A 1 90 ? -5.862 -4.637 11.629 1.00 93.12 90 SER A C 1
ATOM 724 O O . SER A 1 90 ? -6.748 -4.210 12.369 1.00 93.12 90 SER A O 1
ATOM 726 N N . ALA A 1 91 ? -5.966 -5.814 11.007 1.00 93.06 91 ALA A N 1
ATOM 727 C CA . ALA A 1 91 ? -7.119 -6.698 11.164 1.00 93.06 91 ALA A CA 1
ATOM 728 C C . ALA A 1 91 ? -7.278 -7.189 12.611 1.00 93.06 91 ALA A C 1
ATOM 730 O O . ALA A 1 91 ? -8.382 -7.153 13.152 1.00 93.06 91 ALA A O 1
ATOM 731 N N . LEU A 1 92 ? -6.182 -7.584 13.270 1.00 92.44 92 LEU A N 1
ATOM 732 C CA . LEU A 1 92 ? -6.209 -7.981 14.681 1.00 92.44 92 LEU A CA 1
ATOM 733 C C . LEU A 1 92 ? -6.666 -6.833 15.586 1.00 92.44 92 LEU A C 1
ATOM 735 O O . LEU A 1 92 ? -7.464 -7.065 16.489 1.00 92.44 92 LEU A O 1
ATOM 739 N N . ILE A 1 93 ? -6.227 -5.597 15.331 1.00 91.50 93 ILE A N 1
ATOM 740 C CA . ILE A 1 93 ? -6.670 -4.426 16.103 1.00 91.50 93 ILE A CA 1
ATOM 741 C C . ILE A 1 93 ? -8.178 -4.184 15.936 1.00 91.50 93 ILE A C 1
ATOM 743 O O . ILE A 1 93 ? -8.855 -3.884 16.919 1.00 91.50 93 ILE A O 1
ATOM 747 N N . VAL A 1 94 ? -8.726 -4.352 14.728 1.00 91.75 94 VAL A N 1
ATOM 748 C CA . VAL A 1 94 ? -10.180 -4.252 14.497 1.00 91.75 94 VAL A CA 1
ATOM 749 C C . VAL A 1 94 ? -10.934 -5.357 15.241 1.00 91.75 94 VAL A C 1
ATOM 751 O O . VAL A 1 94 ? -11.946 -5.084 15.874 1.00 91.75 94 VAL A O 1
ATOM 754 N N . VAL A 1 95 ? -10.434 -6.594 15.240 1.00 90.50 95 VAL A N 1
ATOM 755 C CA . VAL A 1 95 ? -11.054 -7.680 16.020 1.00 90.50 95 VAL A CA 1
ATOM 756 C C . VAL A 1 95 ? -10.997 -7.379 17.522 1.00 90.50 95 VAL A C 1
ATOM 758 O O . VAL A 1 95 ? -11.990 -7.561 18.222 1.00 90.50 95 VAL A O 1
ATOM 761 N N . LEU A 1 96 ? -9.870 -6.865 18.024 1.00 85.44 96 LEU A N 1
ATOM 762 C CA . LEU A 1 96 ? -9.721 -6.466 19.427 1.00 85.44 96 LEU A CA 1
ATOM 763 C C . LEU A 1 96 ? -10.671 -5.328 19.816 1.00 85.44 96 LEU A C 1
ATOM 765 O O . LEU A 1 96 ? -11.163 -5.313 20.945 1.00 85.44 96 LEU A O 1
ATOM 769 N N . SER A 1 97 ? -10.977 -4.401 18.904 1.00 86.25 97 SER A N 1
ATOM 770 C CA . SER A 1 97 ? -11.955 -3.350 19.193 1.00 86.25 97 SER A CA 1
ATOM 771 C C . SER A 1 97 ? -13.349 -3.939 19.435 1.00 86.25 97 SER A C 1
ATOM 773 O O . SER A 1 97 ? -14.029 -3.499 20.358 1.00 86.25 97 SER A O 1
ATOM 775 N N . TRP A 1 98 ? -13.730 -5.008 18.726 1.00 84.88 98 TRP A N 1
ATOM 776 C CA . TRP A 1 98 ? -15.004 -5.710 18.937 1.00 84.88 98 TRP A CA 1
ATOM 777 C C . TRP A 1 98 ? -15.051 -6.528 20.226 1.00 84.88 98 TRP A C 1
ATOM 779 O O . TRP A 1 98 ? -16.116 -6.669 20.825 1.00 84.88 98 TRP A O 1
ATOM 789 N N . VAL A 1 99 ? -13.912 -7.044 20.696 1.00 77.88 99 VAL A N 1
ATOM 790 C CA . VAL A 1 99 ? -13.841 -7.735 21.998 1.00 77.88 99 VAL A CA 1
ATOM 791 C C . VAL A 1 99 ? -14.251 -6.793 23.138 1.00 77.88 99 VAL A C 1
ATOM 793 O O . VAL A 1 99 ? -14.813 -7.243 24.135 1.00 77.88 99 VAL A O 1
ATOM 796 N N . SER A 1 100 ? -14.080 -5.478 22.965 1.00 71.25 100 SER A N 1
ATOM 797 C CA . SER A 1 100 ? -14.537 -4.474 23.934 1.00 71.25 100 SER A CA 1
ATOM 798 C C . SER A 1 100 ? -16.052 -4.498 24.170 1.00 71.25 100 SER A C 1
ATOM 800 O O . SER A 1 100 ? -16.477 -4.083 25.247 1.00 71.25 100 SER A O 1
ATOM 802 N N . PHE A 1 101 ? -16.858 -5.013 23.231 1.00 74.19 101 PHE A N 1
ATOM 803 C CA . PHE A 1 101 ? -18.308 -5.179 23.407 1.00 74.19 101 PHE A CA 1
ATOM 804 C C . PHE A 1 101 ? -18.666 -6.293 24.397 1.00 74.19 101 PHE A C 1
ATOM 806 O O . PHE A 1 101 ? -19.716 -6.244 25.026 1.00 74.19 101 PHE A O 1
ATOM 813 N N . TRP A 1 102 ? -17.795 -7.293 24.547 1.00 73.38 102 TRP A N 1
ATOM 814 C CA . TRP A 1 102 ? -18.038 -8.469 25.388 1.00 73.38 102 TRP A CA 1
ATOM 815 C C . TRP A 1 102 ? -17.617 -8.273 26.843 1.00 73.38 102 TRP A C 1
ATOM 817 O O . TRP A 1 102 ? -17.952 -9.087 27.701 1.00 73.38 102 TRP A O 1
ATOM 827 N N . LEU A 1 103 ? -16.852 -7.222 27.132 1.00 69.88 103 LEU A N 1
ATOM 828 C CA . LEU A 1 103 ? -16.417 -6.922 28.490 1.00 69.88 103 LEU A CA 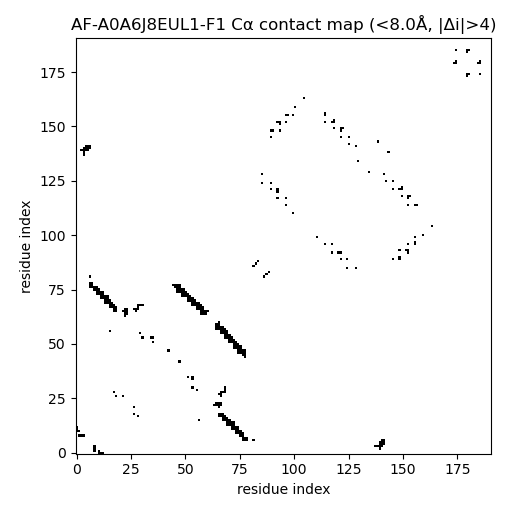1
ATOM 829 C C . LEU A 1 103 ? -17.591 -6.327 29.297 1.00 69.88 103 LEU A C 1
ATOM 831 O O . LEU A 1 103 ? -18.490 -5.730 28.709 1.00 69.88 103 LEU A O 1
ATOM 835 N N . ASN A 1 104 ? -17.587 -6.456 30.632 1.00 64.38 104 ASN A N 1
ATOM 836 C CA . ASN A 1 104 ? -18.602 -5.882 31.543 1.00 64.38 104 ASN A CA 1
ATOM 837 C C . ASN A 1 104 ? -18.280 -4.422 31.914 1.00 64.38 104 ASN A C 1
ATOM 839 O O . ASN A 1 104 ? -17.113 -4.014 31.860 1.00 64.38 104 ASN A O 1
ATOM 843 N N . THR A 1 105 ? -19.289 -3.557 32.100 1.00 62.50 105 THR A N 1
ATOM 844 C CA . THR A 1 105 ? -19.131 -2.077 32.192 1.00 62.50 105 THR A CA 1
ATOM 845 C C . THR A 1 105 ? -18.402 -1.609 33.448 1.00 62.50 105 THR A C 1
ATOM 847 O O . THR A 1 105 ? -17.862 -0.506 33.464 1.00 62.50 105 THR A O 1
ATOM 850 N N . ASP A 1 106 ? -18.235 -2.495 34.427 1.00 64.00 106 ASP A N 1
ATOM 851 C CA . ASP A 1 106 ? -17.669 -2.199 35.746 1.00 64.00 106 ASP A CA 1
ATOM 852 C C . ASP A 1 106 ? -16.214 -1.679 35.730 1.00 64.00 106 ASP A C 1
ATOM 854 O O . ASP A 1 106 ? -15.770 -1.034 36.678 1.00 64.00 106 ASP A O 1
ATOM 858 N N . ALA A 1 107 ? -15.456 -1.906 34.648 1.00 68.31 107 ALA A N 1
ATOM 859 C CA . ALA A 1 107 ? -14.066 -1.456 34.497 1.00 68.31 107 ALA A CA 1
ATOM 860 C C . ALA A 1 107 ? -13.887 -0.374 33.409 1.00 68.31 107 ALA A C 1
ATOM 862 O O . ALA A 1 107 ? -13.061 -0.501 32.500 1.00 68.31 107 ALA A O 1
ATOM 863 N N . ILE A 1 108 ? -14.632 0.729 33.535 1.00 71.38 108 ILE A N 1
ATOM 864 C CA . ILE A 1 108 ? -14.558 1.946 32.696 1.00 71.38 108 ILE A CA 1
ATOM 865 C C . ILE A 1 108 ? -13.113 2.373 32.330 1.00 71.38 108 ILE A C 1
ATOM 867 O O . ILE A 1 108 ? -12.846 2.577 31.140 1.00 71.38 108 ILE A O 1
ATOM 871 N N . PRO A 1 109 ? -12.144 2.504 33.270 1.00 75.12 109 PRO A N 1
ATOM 872 C CA . PRO A 1 109 ? -10.800 2.985 32.925 1.00 75.12 109 PRO A CA 1
ATOM 873 C C . PRO A 1 109 ? -10.016 2.021 32.023 1.00 75.12 109 PRO A C 1
ATOM 875 O O . PRO A 1 109 ? -9.219 2.475 31.203 1.00 75.12 109 PRO A O 1
ATOM 878 N N . ALA A 1 110 ? -10.259 0.710 32.130 1.00 79.56 110 ALA A N 1
ATOM 879 C CA . ALA A 1 110 ? -9.596 -0.293 31.298 1.00 79.56 110 ALA A CA 1
ATOM 880 C C . ALA A 1 110 ? -10.099 -0.254 29.847 1.00 79.56 110 ALA A C 1
ATOM 882 O O . ALA A 1 110 ? -9.328 -0.434 28.912 1.00 79.56 110 ALA A O 1
ATOM 883 N N . ARG A 1 111 ? -11.383 0.033 29.627 1.00 77.50 111 ARG A N 1
ATOM 884 C CA . ARG A 1 111 ? -11.937 0.127 28.268 1.00 77.50 111 ARG A CA 1
ATOM 885 C C . ARG A 1 111 ? -11.507 1.389 27.540 1.00 77.50 111 ARG A C 1
ATOM 887 O O . ARG A 1 111 ? -11.153 1.326 26.368 1.00 77.50 111 ARG A O 1
ATOM 894 N N . VAL A 1 112 ? -11.505 2.528 28.237 1.00 81.38 112 VAL A N 1
ATOM 895 C CA . VAL A 1 112 ? -11.055 3.804 27.659 1.00 81.38 112 VAL A CA 1
ATOM 896 C C . VAL A 1 112 ? -9.593 3.707 27.231 1.00 81.38 112 VAL A C 1
ATOM 898 O O . VAL A 1 112 ? -9.249 4.142 26.133 1.00 81.38 112 VAL A O 1
ATOM 901 N N . SER A 1 113 ? -8.737 3.102 28.062 1.00 85.38 113 SER A N 1
ATOM 902 C CA . SER A 1 113 ? -7.326 2.919 27.723 1.00 85.38 113 SER A CA 1
ATOM 903 C C . SER A 1 113 ? -7.136 1.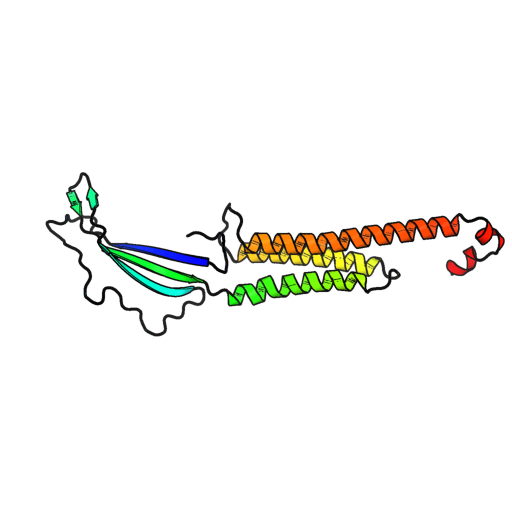980 26.528 1.00 85.38 113 SER A C 1
ATOM 905 O O . SER A 1 113 ? -6.356 2.309 25.637 1.00 85.38 113 SER A O 1
ATOM 907 N N . LEU A 1 114 ? -7.895 0.881 26.439 1.00 83.81 114 LEU A N 1
ATOM 908 C CA . LEU A 1 114 ? -7.889 -0.009 25.270 1.00 83.81 114 LEU A CA 1
ATOM 909 C C . LEU A 1 114 ? -8.394 0.693 23.995 1.00 83.81 114 LEU A C 1
ATOM 911 O O . LEU A 1 114 ? -7.787 0.545 22.935 1.00 83.81 114 LEU A O 1
ATOM 915 N N . GLY A 1 115 ? -9.446 1.512 24.076 1.00 85.31 115 GLY A N 1
ATOM 916 C CA . GLY A 1 115 ? -9.955 2.296 22.943 1.00 85.31 115 GLY A CA 1
ATOM 917 C C . GLY A 1 115 ? -8.936 3.313 22.418 1.00 85.31 115 GLY A C 1
ATOM 918 O O . GLY A 1 115 ? -8.649 3.365 21.225 1.00 85.31 115 GLY A O 1
ATOM 919 N N . ILE A 1 116 ? -8.303 4.073 23.314 1.00 88.00 116 ILE A N 1
ATOM 920 C CA . ILE A 1 116 ? -7.254 5.031 22.932 1.00 88.00 116 ILE A CA 1
ATOM 921 C C . ILE A 1 116 ? -6.037 4.302 22.352 1.00 88.00 116 ILE A C 1
ATOM 923 O O . ILE A 1 116 ? -5.495 4.726 21.329 1.00 88.00 116 ILE A O 1
ATOM 927 N N . LEU A 1 117 ? -5.621 3.194 22.974 1.00 90.31 117 LEU A N 1
ATOM 928 C CA . LEU A 1 117 ? -4.489 2.401 22.504 1.00 90.31 117 LEU A CA 1
ATOM 929 C C . LEU A 1 117 ? -4.749 1.841 21.106 1.00 90.31 117 LEU A C 1
ATOM 931 O O . LEU A 1 117 ? -3.877 1.944 20.253 1.00 90.31 117 LEU A O 1
ATOM 935 N N . THR A 1 118 ? -5.943 1.310 20.836 1.00 89.81 118 THR A N 1
ATOM 936 C CA . THR A 1 118 ? -6.289 0.772 19.510 1.00 89.81 118 THR A CA 1
ATOM 937 C C . THR A 1 118 ? -6.281 1.856 18.428 1.00 89.81 118 THR A C 1
ATOM 939 O O . THR A 1 118 ? -5.690 1.635 17.370 1.00 89.81 118 THR A O 1
ATOM 942 N N . VAL A 1 119 ? -6.821 3.055 18.690 1.00 90.44 119 VAL A N 1
ATOM 943 C CA . VAL A 1 119 ? -6.733 4.195 17.751 1.00 90.44 119 VAL A CA 1
ATOM 944 C C . VAL A 1 119 ? -5.282 4.611 17.509 1.00 90.44 119 VAL A C 1
ATOM 946 O O . VAL A 1 119 ? -4.875 4.812 16.359 1.00 90.44 119 VAL A O 1
ATOM 949 N N . LEU A 1 120 ? -4.479 4.705 18.572 1.00 91.88 120 LEU A N 1
ATOM 950 C CA . LEU A 1 120 ? -3.058 5.030 18.473 1.00 91.88 120 LEU A CA 1
ATOM 951 C C . LEU A 1 120 ? -2.294 3.961 17.679 1.00 91.88 120 LEU A C 1
ATOM 953 O O . LEU A 1 120 ? -1.473 4.302 16.828 1.00 91.88 120 LEU A O 1
ATOM 957 N N . SER A 1 121 ? -2.577 2.679 17.906 1.00 91.62 121 SER A N 1
ATOM 958 C CA . SER A 1 121 ? -1.959 1.556 17.197 1.00 91.62 121 SER A CA 1
ATOM 959 C C . SER A 1 121 ? -2.305 1.544 15.707 1.00 91.62 121 SER A C 1
ATOM 961 O O . SER A 1 121 ? -1.399 1.345 14.895 1.00 91.62 121 SER A O 1
ATOM 963 N N . VAL A 1 122 ? -3.566 1.800 15.325 1.00 90.88 122 VAL A N 1
ATOM 964 C CA . VAL A 1 122 ? -3.959 1.932 13.906 1.00 90.88 122 VAL A CA 1
ATOM 965 C C . VAL A 1 122 ? -3.278 3.140 13.267 1.00 90.88 122 VAL A C 1
ATOM 967 O O . VAL A 1 122 ? -2.712 3.017 12.183 1.00 90.88 122 VAL A O 1
ATOM 970 N N . SER A 1 123 ? -3.251 4.284 13.955 1.00 90.31 123 SER A N 1
ATOM 971 C CA . SER A 1 123 ? -2.591 5.503 13.463 1.00 90.31 123 SER A CA 1
ATOM 972 C C . SER A 1 123 ? -1.087 5.292 13.264 1.00 90.31 123 SER A C 1
ATOM 974 O O . SER A 1 123 ? -0.522 5.672 12.239 1.00 90.31 123 SER A O 1
ATOM 976 N N . THR A 1 124 ? -0.440 4.606 14.208 1.00 91.50 124 THR A N 1
ATOM 977 C CA . THR A 1 124 ? 0.983 4.248 14.138 1.00 91.50 124 THR A CA 1
ATOM 978 C C . THR A 1 124 ? 1.258 3.290 12.977 1.00 91.50 124 THR A C 1
ATOM 980 O O . THR A 1 124 ? 2.218 3.496 12.236 1.00 91.50 124 THR A O 1
ATOM 983 N N . ASN A 1 125 ? 0.395 2.291 12.750 1.00 89.62 125 ASN A N 1
ATOM 984 C CA . ASN A 1 125 ? 0.474 1.406 11.579 1.00 89.62 125 ASN A CA 1
ATOM 985 C C . ASN A 1 125 ? 0.299 2.168 10.255 1.00 89.62 125 ASN A C 1
ATOM 987 O O . ASN A 1 125 ? 1.016 1.908 9.286 1.00 89.62 125 ASN A O 1
ATOM 991 N N . GLY A 1 126 ? -0.610 3.144 10.213 1.00 88.31 126 GLY A N 1
ATOM 992 C CA . GLY A 1 126 ? -0.783 4.047 9.073 1.00 88.31 126 GLY A CA 1
ATOM 993 C C . GLY A 1 126 ? 0.492 4.838 8.767 1.00 88.31 126 GLY A C 1
ATOM 994 O O . GLY A 1 126 ? 0.966 4.864 7.633 1.00 88.31 126 GLY A O 1
ATOM 995 N N . HIS A 1 127 ? 1.125 5.417 9.789 1.00 87.62 127 HIS A N 1
ATOM 996 C CA . HIS A 1 127 ? 2.407 6.108 9.622 1.00 87.62 127 HIS A CA 1
ATOM 997 C C . HIS A 1 127 ? 3.541 5.169 9.198 1.00 87.62 127 HIS A C 1
ATOM 999 O O . HIS A 1 127 ? 4.339 5.527 8.329 1.00 87.62 127 HIS A O 1
ATOM 1005 N N . PHE A 1 128 ? 3.596 3.962 9.760 1.00 88.38 128 PHE A N 1
ATOM 1006 C CA . PHE A 1 128 ? 4.567 2.942 9.374 1.00 88.38 128 PHE A CA 1
ATOM 1007 C C . PHE A 1 128 ? 4.424 2.557 7.894 1.00 88.38 128 PHE A C 1
ATOM 1009 O O . PHE A 1 128 ? 5.406 2.556 7.156 1.00 88.38 128 PHE A O 1
ATOM 1016 N N . SER A 1 129 ? 3.196 2.331 7.423 1.00 84.88 129 SER A N 1
ATOM 1017 C CA . SER A 1 129 ? 2.917 2.000 6.019 1.00 84.88 129 SER A CA 1
ATOM 1018 C C . SER A 1 129 ? 3.236 3.143 5.044 1.00 84.88 129 SER A C 1
ATOM 1020 O O . SER A 1 129 ? 3.719 2.887 3.937 1.00 84.88 129 SER A O 1
ATOM 1022 N N . VAL A 1 130 ? 3.092 4.407 5.459 1.00 85.25 130 VAL A N 1
ATOM 1023 C CA . VAL A 1 130 ? 3.622 5.558 4.703 1.00 85.25 130 VAL A CA 1
ATOM 1024 C C . VAL A 1 130 ? 5.154 5.542 4.654 1.00 85.25 130 VAL A C 1
ATOM 1026 O O . VAL A 1 130 ? 5.720 5.860 3.615 1.00 85.25 130 VAL A O 1
ATOM 1029 N N . GLY A 1 131 ? 5.834 5.140 5.731 1.00 84.12 131 GLY A N 1
ATOM 1030 C CA . GLY A 1 131 ? 7.296 4.997 5.757 1.00 84.12 131 GLY A CA 1
ATOM 1031 C C . GLY A 1 131 ? 7.834 3.899 4.831 1.00 84.12 131 GLY A C 1
ATOM 1032 O O . GLY A 1 131 ? 8.931 4.031 4.297 1.00 84.12 131 GLY A O 1
ATOM 1033 N N . LEU A 1 132 ? 7.049 2.846 4.589 1.00 81.94 132 LEU A N 1
ATOM 1034 C CA . LEU A 1 132 ? 7.401 1.737 3.691 1.00 81.94 132 LEU A CA 1
ATOM 1035 C C . LEU A 1 132 ? 7.279 2.074 2.196 1.00 81.94 132 LEU A C 1
ATOM 1037 O O . LEU A 1 132 ? 7.607 1.243 1.347 1.00 81.94 132 LEU A O 1
ATOM 1041 N N . THR A 1 133 ? 6.746 3.246 1.854 1.00 80.56 133 THR A N 1
ATOM 1042 C CA . THR A 1 133 ? 6.362 3.598 0.485 1.00 80.56 133 THR A CA 1
ATOM 1043 C C . THR A 1 133 ? 6.849 4.986 0.103 1.00 80.56 133 THR A C 1
ATOM 1045 O O . THR A 1 133 ? 7.054 5.855 0.947 1.00 80.56 133 THR A O 1
ATOM 1048 N N . GLN A 1 134 ? 7.024 5.232 -1.197 1.00 78.25 134 GLN A N 1
ATOM 1049 C CA . GLN A 1 134 ? 7.254 6.597 -1.664 1.00 78.25 134 GLN A CA 1
ATOM 1050 C C . GLN A 1 134 ? 5.996 7.436 -1.428 1.00 78.25 134 GLN A C 1
ATOM 1052 O O . GLN A 1 134 ? 4.873 6.987 -1.683 1.00 78.25 134 GLN A O 1
ATOM 1057 N N . ARG A 1 135 ? 6.192 8.663 -0.939 1.00 78.88 135 ARG A N 1
ATOM 1058 C CA . ARG A 1 135 ? 5.101 9.613 -0.729 1.00 78.88 135 ARG A CA 1
ATOM 1059 C C . ARG A 1 135 ? 4.533 10.011 -2.086 1.00 78.88 135 ARG A C 1
ATOM 1061 O O . ARG A 1 135 ? 5.228 10.612 -2.899 1.00 78.88 135 ARG A O 1
ATOM 1068 N N . VAL A 1 136 ? 3.270 9.678 -2.307 1.00 86.75 136 VAL A N 1
ATOM 1069 C CA . VAL A 1 136 ? 2.498 10.090 -3.481 1.00 86.75 136 VAL A CA 1
ATOM 1070 C C . VAL A 1 136 ? 1.314 10.936 -3.032 1.00 86.75 136 VAL A C 1
ATOM 1072 O O . VAL A 1 136 ? 0.846 10.799 -1.905 1.00 86.75 136 VAL A O 1
ATOM 1075 N N . SER A 1 137 ? 0.856 11.838 -3.898 1.00 87.81 137 SER A N 1
ATOM 1076 C CA . SER A 1 137 ? -0.240 12.770 -3.598 1.00 87.81 137 SER A CA 1
ATOM 1077 C C . SER A 1 137 ? -1.636 12.180 -3.814 1.00 87.81 137 SER A C 1
ATOM 1079 O O . SER A 1 137 ? -2.617 12.769 -3.369 1.00 87.81 137 SER A O 1
ATOM 1081 N N . TYR A 1 138 ? -1.742 11.046 -4.509 1.00 89.75 138 TYR A N 1
ATOM 1082 C CA . TYR A 1 138 ? -3.009 10.376 -4.787 1.00 89.75 138 TYR A CA 1
ATOM 1083 C C . TYR A 1 138 ? -3.277 9.228 -3.813 1.00 89.75 138 TYR A C 1
ATOM 1085 O O . TYR A 1 138 ? -2.359 8.657 -3.225 1.00 89.75 138 TYR A O 1
ATOM 1093 N N . VAL A 1 139 ? -4.556 8.874 -3.686 1.00 90.06 139 VAL A N 1
ATOM 1094 C CA . VAL A 1 139 ? -5.024 7.791 -2.816 1.00 90.06 139 VAL A CA 1
ATOM 1095 C C . VAL A 1 139 ? -4.551 6.437 -3.344 1.00 90.06 139 VAL A C 1
ATOM 1097 O O . VAL A 1 139 ? -4.712 6.133 -4.530 1.00 90.06 139 VAL A O 1
ATOM 1100 N N . ARG A 1 140 ? -3.998 5.612 -2.452 1.00 91.38 140 ARG A N 1
ATOM 1101 C CA . ARG A 1 140 ? -3.606 4.224 -2.730 1.00 91.38 140 ARG A CA 1
ATOM 1102 C C . ARG A 1 140 ? -4.543 3.248 -2.026 1.00 91.38 140 ARG A C 1
ATOM 1104 O O . ARG A 1 140 ? -5.125 3.576 -0.994 1.00 91.38 140 ARG A O 1
ATOM 1111 N N . ALA A 1 141 ? -4.628 2.016 -2.522 1.00 92.19 141 ALA A N 1
ATOM 1112 C CA . ALA A 1 141 ? -5.455 0.969 -1.918 1.00 92.19 141 ALA A CA 1
ATOM 1113 C C . ALA A 1 141 ? -5.111 0.709 -0.435 1.00 92.19 141 ALA A C 1
ATOM 1115 O O . ALA A 1 141 ? -6.015 0.560 0.387 1.00 92.19 141 ALA A O 1
ATOM 1116 N N . ILE A 1 142 ? -3.825 0.746 -0.065 1.00 91.38 142 ILE A N 1
ATOM 1117 C CA . ILE A 1 142 ? -3.386 0.636 1.338 1.00 91.38 142 ILE A CA 1
ATOM 1118 C C . ILE A 1 142 ? -3.896 1.785 2.227 1.00 91.38 142 ILE A C 1
ATOM 1120 O O . ILE A 1 142 ? -4.218 1.563 3.393 1.00 91.38 142 ILE A O 1
ATOM 1124 N N . ASP A 1 143 ? -4.017 3.000 1.683 1.00 90.56 143 ASP A N 1
ATOM 1125 C CA . ASP A 1 143 ? -4.529 4.152 2.430 1.00 90.56 143 ASP A CA 1
ATOM 1126 C C . ASP A 1 143 ? -6.031 3.975 2.697 1.00 90.56 143 ASP A C 1
ATOM 1128 O O . ASP A 1 143 ? -6.493 4.217 3.810 1.00 90.56 143 ASP A O 1
ATOM 1132 N N . VAL A 1 144 ? -6.780 3.467 1.709 1.00 93.00 144 VAL A N 1
ATOM 1133 C CA . VAL A 1 144 ? -8.206 3.131 1.863 1.00 93.00 144 VAL A CA 1
ATOM 1134 C C . VAL A 1 144 ? -8.402 2.068 2.944 1.00 93.00 144 VAL A C 1
ATOM 1136 O O . VAL A 1 144 ? -9.254 2.243 3.811 1.00 93.00 144 VAL A O 1
ATOM 1139 N N . TRP A 1 145 ? -7.592 1.004 2.943 1.00 92.94 145 TRP A N 1
ATOM 1140 C CA . TRP A 1 145 ? -7.646 -0.034 3.978 1.00 92.94 145 TRP A CA 1
ATOM 1141 C C . TRP A 1 145 ? -7.440 0.547 5.382 1.00 92.94 145 TRP A C 1
ATOM 1143 O O . TRP A 1 145 ? -8.260 0.330 6.273 1.00 92.94 145 TRP A O 1
ATOM 1153 N N . ASN A 1 146 ? -6.390 1.352 5.564 1.00 91.19 146 ASN A N 1
ATOM 1154 C CA . ASN A 1 146 ? -6.086 1.983 6.847 1.00 91.19 146 ASN A CA 1
ATOM 1155 C C . ASN A 1 146 ? -7.211 2.918 7.323 1.00 91.19 146 ASN A C 1
ATOM 1157 O O . ASN A 1 146 ? -7.555 2.905 8.505 1.00 91.19 146 ASN A O 1
ATOM 1161 N N . VAL A 1 147 ? -7.815 3.698 6.419 1.00 92.25 147 VAL A N 1
ATOM 1162 C CA . VAL A 1 147 ? -8.960 4.567 6.741 1.00 92.25 147 VAL A CA 1
ATOM 1163 C C . VAL A 1 147 ? -10.177 3.742 7.157 1.00 92.25 147 VAL A C 1
ATOM 1165 O O . VAL A 1 147 ? -10.825 4.074 8.146 1.00 92.25 147 VAL A O 1
ATOM 1168 N N . VAL A 1 148 ? -10.473 2.645 6.458 1.00 94.12 148 VAL A N 1
ATOM 1169 C CA . VAL A 1 148 ? -11.580 1.748 6.817 1.00 94.12 148 VAL A CA 1
ATOM 1170 C C . VAL A 1 148 ? -11.356 1.135 8.202 1.00 94.12 148 VAL A C 1
ATOM 1172 O O . VAL A 1 148 ? -12.251 1.199 9.044 1.00 94.12 148 VAL A O 1
ATOM 1175 N N . CYS A 1 149 ? -10.158 0.618 8.491 1.00 93.19 149 CYS A N 1
ATOM 1176 C CA . CYS A 1 149 ? -9.816 0.107 9.822 1.00 93.19 149 CYS A CA 1
ATOM 1177 C C . CYS A 1 149 ? -9.970 1.182 10.909 1.00 93.19 149 CYS A C 1
ATOM 1179 O O . CYS A 1 149 ? -10.521 0.903 11.974 1.00 93.19 149 CYS A O 1
ATOM 1181 N N . LEU A 1 150 ? -9.533 2.415 10.637 1.00 91.12 150 LEU A N 1
ATOM 1182 C CA . LEU A 1 150 ? -9.674 3.535 11.566 1.00 91.12 150 LEU A CA 1
ATOM 1183 C C . LEU A 1 150 ? -11.146 3.861 11.847 1.00 91.12 150 LEU A C 1
ATOM 1185 O O . LEU A 1 150 ? -11.508 4.059 13.005 1.00 91.12 150 LEU A O 1
ATOM 1189 N N . LEU A 1 151 ? -11.999 3.873 10.820 1.00 93.12 151 LEU A N 1
ATOM 1190 C CA . LEU A 1 151 ? -13.436 4.109 10.979 1.00 93.12 151 LEU A CA 1
ATOM 1191 C C . LEU A 1 151 ? -14.100 3.038 11.851 1.00 93.12 151 LEU A C 1
ATOM 1193 O O . LEU A 1 151 ? -14.915 3.380 12.705 1.00 93.12 151 LEU A O 1
ATOM 1197 N N . PHE A 1 152 ? -13.727 1.763 11.698 1.00 92.06 152 PHE A N 1
ATOM 1198 C CA . PHE A 1 152 ? -14.250 0.686 12.547 1.00 92.06 152 PHE A CA 1
ATOM 1199 C C . PHE A 1 152 ? -13.839 0.837 14.015 1.00 92.06 152 PHE A C 1
ATOM 1201 O O . PHE A 1 152 ? -14.678 0.699 14.905 1.00 92.06 152 PHE A O 1
ATOM 1208 N N . VAL A 1 153 ? -12.568 1.144 14.283 1.00 90.75 153 VAL A N 1
ATOM 1209 C CA . VAL A 1 153 ? -12.080 1.352 15.657 1.00 90.75 153 VAL A CA 1
ATOM 1210 C C . VAL A 1 153 ? -12.719 2.592 16.285 1.00 90.75 153 VAL A C 1
ATOM 1212 O O . VAL A 1 153 ? -13.165 2.548 17.430 1.00 90.75 153 VAL A O 1
ATOM 1215 N N . PHE A 1 154 ? -12.829 3.683 15.528 1.00 89.12 154 PHE A N 1
ATOM 1216 C CA . PHE A 1 154 ? -13.490 4.898 15.993 1.00 89.12 154 PHE A CA 1
ATOM 1217 C C . PHE A 1 154 ? -14.983 4.669 16.268 1.00 89.12 154 PHE A C 1
ATOM 1219 O O . PHE A 1 154 ? -15.496 5.115 17.291 1.00 89.12 154 PHE A O 1
ATOM 1226 N N . GLY A 1 155 ? -15.669 3.908 15.410 1.00 90.50 155 GLY A N 1
ATOM 1227 C CA . GLY A 1 155 ? -17.057 3.501 15.624 1.00 90.50 155 GLY A CA 1
ATOM 1228 C C . GLY A 1 155 ? -17.250 2.713 16.923 1.00 90.50 155 GLY A C 1
ATOM 1229 O O . GLY A 1 155 ? -18.175 3.009 17.677 1.00 90.50 155 GLY A O 1
ATOM 1230 N N . ALA A 1 156 ? -16.342 1.784 17.238 1.00 87.75 156 ALA A N 1
ATOM 1231 C CA . ALA A 1 156 ? -16.365 1.051 18.506 1.00 87.75 156 ALA A CA 1
ATOM 1232 C C . ALA A 1 156 ? -16.183 1.978 19.726 1.00 87.75 156 ALA A C 1
ATOM 1234 O O . ALA A 1 156 ? -16.835 1.791 20.750 1.00 87.75 156 ALA A O 1
ATOM 1235 N N . MET A 1 157 ? -15.357 3.027 19.620 1.00 85.12 157 MET A N 1
ATOM 1236 C CA . MET A 1 157 ? -15.237 4.033 20.685 1.00 85.12 157 MET A CA 1
ATOM 1237 C C . MET A 1 157 ? -16.508 4.871 20.871 1.00 85.12 157 MET A C 1
ATOM 1239 O O . MET A 1 157 ? -16.849 5.206 22.006 1.00 85.12 157 MET A O 1
ATOM 1243 N N . ILE A 1 158 ? -17.199 5.231 19.783 1.00 88.75 158 ILE A N 1
ATOM 1244 C CA . ILE A 1 158 ? -18.471 5.968 19.859 1.00 88.75 158 ILE A CA 1
ATOM 1245 C C . ILE A 1 158 ? -19.541 5.118 20.540 1.00 88.75 158 ILE A C 1
ATOM 1247 O O . ILE A 1 158 ? -20.253 5.625 21.405 1.00 88.75 158 ILE A O 1
ATOM 1251 N N . GLU A 1 159 ? -19.651 3.844 20.163 1.00 87.12 159 GLU A N 1
ATOM 1252 C CA . GLU A 1 159 ? -20.582 2.900 20.786 1.00 87.12 159 GLU A CA 1
ATOM 1253 C C . GLU A 1 159 ? -20.344 2.831 22.297 1.00 87.12 159 GLU A C 1
ATOM 1255 O O . GLU A 1 159 ? -21.270 3.044 23.080 1.00 87.12 159 GLU A O 1
ATOM 1260 N N . TYR A 1 160 ? -19.084 2.696 22.708 1.00 82.38 160 TYR A N 1
ATOM 1261 C CA . TYR A 1 160 ? -18.735 2.690 24.119 1.00 82.38 160 TYR A CA 1
ATOM 1262 C C . TYR A 1 160 ? -19.128 3.997 24.826 1.00 82.38 160 TYR A C 1
ATOM 1264 O O . TYR A 1 160 ? -19.710 3.974 25.912 1.00 82.38 160 TYR A O 1
ATOM 1272 N N . ALA A 1 161 ? -18.837 5.151 24.216 1.00 85.00 161 ALA A N 1
ATOM 1273 C CA . ALA A 1 161 ? -19.213 6.447 24.776 1.00 85.00 161 ALA A CA 1
ATOM 1274 C C . ALA A 1 161 ? -20.736 6.579 24.936 1.00 85.00 161 ALA A C 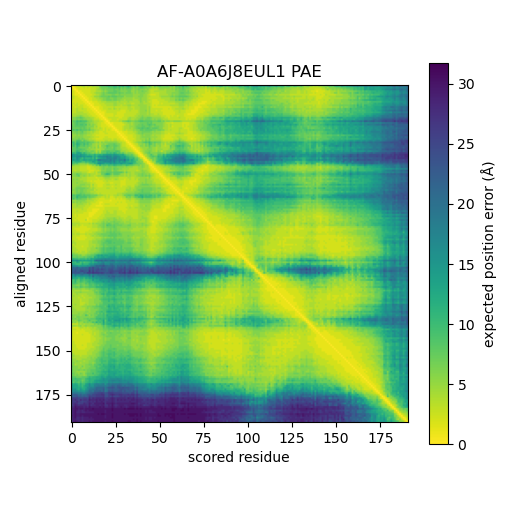1
ATOM 1276 O O . ALA A 1 161 ? -21.201 7.176 25.908 1.00 85.00 161 ALA A O 1
ATOM 1277 N N . TYR A 1 162 ? -21.503 6.000 24.010 1.00 87.56 162 TYR A N 1
ATOM 1278 C CA . TYR A 1 162 ? -22.958 5.958 24.059 1.00 87.56 162 TYR A CA 1
ATOM 1279 C C . TYR A 1 162 ? -23.471 5.078 25.209 1.00 87.56 162 TYR A C 1
ATOM 1281 O O . TYR A 1 162 ? -24.269 5.557 26.018 1.00 87.56 162 TYR A O 1
ATOM 1289 N N . VAL A 1 163 ? -22.967 3.847 25.349 1.00 85.31 163 VAL A N 1
ATOM 1290 C CA . VAL A 1 163 ? -23.337 2.932 26.449 1.00 85.31 163 VAL A CA 1
ATOM 1291 C C . VAL A 1 163 ? -22.994 3.537 27.810 1.00 85.31 163 VAL A C 1
ATOM 1293 O O . VAL A 1 163 ? -23.847 3.585 28.697 1.00 85.31 163 VAL A O 1
ATOM 1296 N N . ALA A 1 164 ? -21.794 4.105 27.955 1.00 83.12 164 ALA A N 1
ATOM 1297 C CA . ALA A 1 164 ? -21.371 4.768 29.187 1.00 83.12 164 ALA A CA 1
ATOM 1298 C C . ALA A 1 164 ? -22.248 5.986 29.540 1.00 83.12 164 ALA A C 1
ATOM 1300 O O . ALA A 1 164 ? -22.428 6.314 30.713 1.00 83.12 164 ALA A O 1
ATOM 1301 N N . MET A 1 165 ? -22.801 6.682 28.541 1.00 85.38 165 MET A N 1
ATOM 1302 C CA . MET A 1 165 ? -23.745 7.780 28.766 1.00 85.38 165 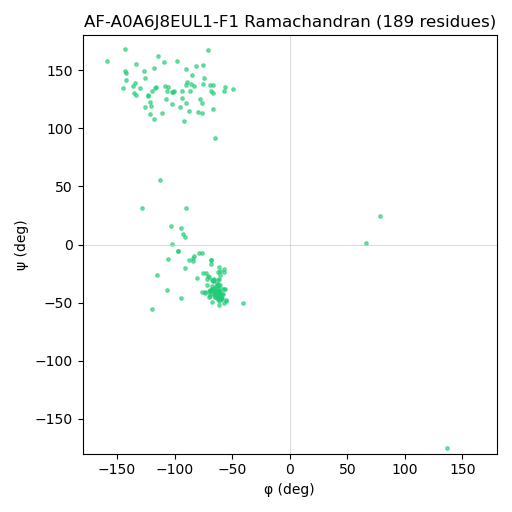MET A CA 1
ATOM 1303 C C . MET A 1 165 ? -25.077 7.269 29.315 1.00 85.38 165 MET A C 1
ATOM 1305 O O . MET A 1 165 ? -25.602 7.850 30.265 1.00 85.38 165 MET A O 1
ATOM 1309 N N . ILE A 1 166 ? -25.607 6.181 28.750 1.00 87.50 166 ILE A N 1
ATOM 1310 C CA . ILE A 1 166 ? -26.861 5.569 29.208 1.00 87.50 166 ILE A CA 1
ATOM 1311 C C . ILE A 1 166 ? -26.726 5.093 30.655 1.00 87.50 166 ILE A C 1
ATOM 1313 O O . ILE A 1 166 ? -27.560 5.456 31.483 1.00 87.50 166 ILE A O 1
ATOM 1317 N N . GLU A 1 1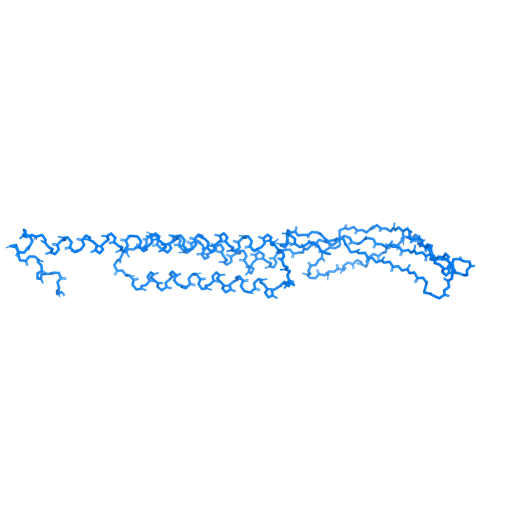67 ? -25.652 4.372 30.975 1.00 83.50 167 GLU A N 1
ATOM 1318 C CA . GLU A 1 167 ? -25.393 3.860 32.326 1.00 83.50 167 GLU A CA 1
ATOM 1319 C C . GLU A 1 167 ? -25.317 5.000 33.353 1.00 83.50 167 GLU A C 1
ATOM 1321 O O . GLU A 1 167 ? -26.015 4.980 34.366 1.00 83.50 167 GLU A O 1
ATOM 1326 N N . ARG A 1 168 ? -24.595 6.086 33.040 1.00 82.62 168 ARG A N 1
ATOM 1327 C CA . ARG A 1 168 ? -24.534 7.286 33.898 1.00 82.62 168 ARG A CA 1
ATOM 1328 C C . ARG A 1 168 ? -25.887 7.969 34.086 1.00 82.62 168 ARG A C 1
ATOM 1330 O O . ARG A 1 168 ? -26.151 8.544 35.146 1.00 82.62 168 ARG A O 1
ATOM 1337 N N . VAL A 1 169 ? -26.734 7.987 33.058 1.00 86.44 169 VAL A N 1
ATOM 1338 C CA . VAL A 1 169 ? -28.090 8.548 33.155 1.00 86.44 169 VAL A CA 1
ATOM 1339 C C . VAL A 1 169 ? -28.964 7.668 34.048 1.00 86.44 169 VAL A C 1
ATOM 1341 O O . VAL A 1 169 ? -29.736 8.193 34.853 1.00 86.44 169 VAL A O 1
ATOM 1344 N N . GLU A 1 170 ? -28.833 6.349 33.942 1.00 84.50 170 GLU A N 1
ATOM 1345 C CA . GLU A 1 170 ? -29.581 5.387 34.746 1.00 84.50 170 GLU A CA 1
ATOM 1346 C C . GLU A 1 170 ? -29.151 5.407 36.218 1.00 84.50 170 GLU A C 1
ATOM 1348 O O . GLU A 1 170 ? -30.006 5.504 37.101 1.00 84.50 170 GLU A O 1
ATOM 1353 N N . GLU A 1 171 ? -27.850 5.478 36.508 1.00 81.44 171 GLU A N 1
ATOM 1354 C CA . GLU A 1 171 ? -27.328 5.694 37.864 1.00 81.44 171 GLU A CA 1
ATOM 1355 C C . GLU A 1 171 ? -27.911 6.961 38.503 1.00 81.44 171 GLU A C 1
ATOM 1357 O O . GLU A 1 171 ? -28.452 6.914 39.613 1.00 81.44 171 GLU A O 1
ATOM 1362 N N . ARG A 1 172 ? -27.899 8.092 37.781 1.00 80.81 172 ARG A N 1
ATOM 1363 C CA . ARG A 1 172 ? -28.490 9.353 38.265 1.00 80.81 172 ARG A CA 1
ATOM 1364 C C . ARG A 1 172 ? -29.988 9.226 38.535 1.00 80.81 172 ARG A C 1
ATOM 1366 O O . ARG A 1 172 ? -30.460 9.715 39.561 1.00 80.81 172 ARG A O 1
ATOM 1373 N N . ARG A 1 173 ? -30.743 8.559 37.654 1.00 81.00 173 ARG A N 1
ATOM 1374 C CA . ARG A 1 173 ? -32.182 8.299 37.862 1.00 81.00 173 ARG A CA 1
ATOM 1375 C C . ARG A 1 173 ? -32.429 7.444 39.102 1.00 81.00 173 ARG A C 1
ATOM 1377 O O . ARG A 1 173 ? -33.374 7.712 39.839 1.00 81.00 173 ARG A O 1
ATOM 1384 N N . THR A 1 174 ? -31.579 6.452 39.350 1.00 76.19 174 THR A N 1
ATOM 1385 C CA . THR A 1 174 ? -31.700 5.546 40.500 1.00 76.19 174 THR A CA 1
ATOM 1386 C C . THR A 1 174 ? -31.462 6.277 41.824 1.00 76.19 174 THR A C 1
ATOM 1388 O O . THR A 1 174 ? -32.191 6.032 42.787 1.00 76.19 174 THR A O 1
ATOM 1391 N N . ILE A 1 175 ? -30.504 7.215 41.855 1.00 74.06 175 ILE A N 1
ATOM 1392 C CA . ILE A 1 175 ? -30.209 8.082 43.010 1.00 74.06 175 ILE A CA 1
ATOM 1393 C C . ILE A 1 175 ? -31.339 9.094 43.263 1.00 74.06 175 ILE A C 1
ATOM 1395 O O . ILE A 1 175 ? -31.701 9.341 44.410 1.00 74.06 175 ILE A O 1
ATOM 1399 N N . GLN A 1 176 ? -31.929 9.665 42.209 1.00 71.38 176 GLN A N 1
ATOM 1400 C CA . GLN A 1 176 ? -32.984 10.682 42.328 1.00 71.38 176 GLN A CA 1
ATOM 1401 C C . GLN A 1 176 ? -34.379 10.095 42.639 1.00 71.38 176 GLN A C 1
ATOM 1403 O O . GLN A 1 176 ? -35.319 10.851 42.883 1.00 71.38 176 GLN A O 1
ATOM 1408 N N . ASN A 1 177 ? -34.553 8.768 42.618 1.00 72.75 177 ASN A N 1
ATOM 1409 C CA . ASN A 1 177 ? -35.858 8.132 42.804 1.00 72.75 177 ASN A CA 1
ATOM 1410 C C . ASN A 1 177 ? -36.281 8.136 44.295 1.00 72.75 177 ASN A C 1
ATOM 1412 O O . ASN A 1 177 ? -35.681 7.418 45.102 1.00 72.75 177 ASN A O 1
ATOM 1416 N N . PRO A 1 178 ? -37.338 8.876 44.693 1.00 63.75 178 PRO A N 1
ATOM 1417 C CA . PRO A 1 178 ? -37.691 9.086 46.103 1.00 63.75 178 PRO A CA 1
ATOM 1418 C C . PRO A 1 178 ? -38.051 7.800 46.867 1.00 63.75 178 PRO A C 1
ATOM 1420 O O . PRO A 1 178 ? -37.880 7.742 48.083 1.00 63.75 178 PRO A O 1
ATOM 1423 N N . ARG A 1 179 ? -38.480 6.735 46.174 1.00 64.38 179 ARG A N 1
ATOM 1424 C CA . ARG A 1 179 ? -38.736 5.417 46.788 1.00 64.38 179 ARG A CA 1
ATOM 1425 C C . ARG A 1 179 ? -37.466 4.727 47.309 1.00 64.38 179 ARG A C 1
ATOM 1427 O O . ARG A 1 179 ? -37.540 4.031 48.316 1.00 64.38 179 ARG A O 1
ATOM 1434 N N . ASN A 1 180 ? -36.310 4.945 46.681 1.00 58.44 180 ASN A N 1
ATOM 1435 C CA . ASN A 1 180 ? -35.036 4.344 47.105 1.00 58.44 180 ASN A CA 1
ATOM 1436 C C . ASN A 1 180 ? -34.397 5.105 48.275 1.00 58.44 180 ASN A C 1
ATOM 1438 O O . ASN A 1 180 ? -33.720 4.506 49.109 1.00 58.44 180 ASN A O 1
ATOM 1442 N N . ILE A 1 181 ? -34.664 6.410 48.361 1.00 58.72 181 ILE A N 1
ATOM 1443 C CA . ILE A 1 181 ? -34.252 7.275 49.473 1.00 58.72 181 ILE A CA 1
ATOM 1444 C C . ILE A 1 181 ? -35.010 6.886 50.755 1.00 58.72 181 ILE A C 1
ATOM 1446 O O . ILE A 1 181 ? -34.410 6.805 51.823 1.00 58.72 181 ILE A O 1
ATOM 1450 N N . LEU A 1 182 ? -36.306 6.567 50.642 1.00 58.88 182 LEU A N 1
ATOM 1451 C CA . LEU A 1 182 ? -37.151 6.135 51.766 1.00 58.88 182 LEU A CA 1
ATOM 1452 C C . LEU A 1 182 ? -36.812 4.730 52.302 1.00 58.88 182 LEU A C 1
ATOM 1454 O O . LEU A 1 182 ? -37.000 4.481 53.487 1.00 58.88 182 LEU A O 1
ATOM 1458 N N . ASN A 1 183 ? -36.281 3.830 51.466 1.00 58.59 183 ASN A N 1
ATOM 1459 C CA . ASN A 1 183 ? -35.920 2.457 51.857 1.00 58.59 183 ASN A CA 1
ATOM 1460 C C . ASN A 1 183 ? -34.462 2.294 52.342 1.00 58.59 183 ASN A C 1
ATOM 1462 O O . ASN A 1 183 ? -34.015 1.168 52.547 1.00 58.59 183 ASN A O 1
ATOM 1466 N N . GLY A 1 184 ? -33.689 3.377 52.497 1.00 57.03 184 GLY A N 1
ATOM 1467 C CA . GLY A 1 184 ? -32.316 3.330 53.034 1.00 57.03 184 GLY A CA 1
ATOM 1468 C C . GLY A 1 184 ? -31.272 2.603 52.165 1.00 57.03 184 GLY A C 1
ATOM 1469 O O . GLY A 1 184 ? -30.103 2.543 52.539 1.00 57.03 184 GLY A O 1
ATOM 1470 N N . GLN A 1 185 ? -31.645 2.093 50.985 1.00 56.91 185 GLN A N 1
ATOM 1471 C CA . GLN A 1 185 ? -30.760 1.316 50.102 1.00 56.91 185 GLN A CA 1
ATOM 1472 C C . GLN A 1 185 ? -29.621 2.132 49.470 1.00 56.91 185 GLN A C 1
ATOM 1474 O O . GLN A 1 185 ? -28.645 1.551 49.003 1.00 56.91 185 GLN A O 1
ATOM 1479 N N . VAL A 1 186 ? -29.708 3.465 49.472 1.00 55.16 186 VAL A N 1
ATOM 1480 C CA . VAL A 1 186 ? -28.671 4.341 48.897 1.00 55.16 186 VAL A CA 1
ATOM 1481 C C . VAL A 1 186 ? -27.363 4.289 49.703 1.00 55.16 186 VAL A C 1
ATOM 1483 O O . VAL A 1 186 ? -26.290 4.385 49.116 1.00 55.16 186 VAL A O 1
ATOM 1486 N N . TYR A 1 187 ? -27.422 4.057 51.021 1.00 48.94 187 TYR A N 1
ATOM 1487 C CA . TYR A 1 187 ? -26.221 3.971 51.866 1.00 48.94 187 TYR A CA 1
ATOM 1488 C C . TYR A 1 187 ? -25.447 2.652 51.711 1.00 48.94 187 TYR A C 1
ATOM 1490 O O . TYR A 1 187 ? -24.245 2.625 51.949 1.00 48.94 187 TYR A O 1
ATOM 1498 N N . LEU A 1 188 ? -26.105 1.572 51.279 1.00 52.03 188 LEU A N 1
ATOM 1499 C CA . LEU A 1 188 ? -25.507 0.231 51.197 1.00 52.03 188 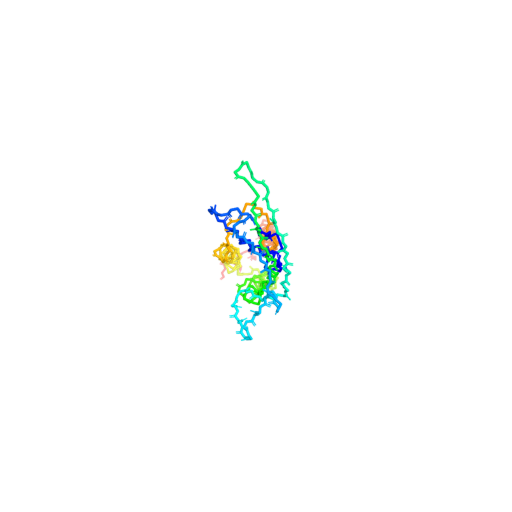LEU A CA 1
ATOM 1500 C C . LEU A 1 188 ? -24.700 -0.024 49.914 1.00 52.03 188 LEU A C 1
ATOM 1502 O O . LEU A 1 188 ? -23.999 -1.023 49.843 1.00 52.03 188 LEU A O 1
ATOM 1506 N N . ARG A 1 189 ? -24.792 0.854 48.905 1.00 49.41 189 ARG A N 1
ATOM 1507 C CA . ARG A 1 189 ? -23.979 0.787 47.671 1.00 49.41 189 ARG A CA 1
ATOM 1508 C C . ARG A 1 189 ? -22.737 1.689 47.691 1.00 49.41 189 ARG A C 1
ATOM 1510 O O . ARG A 1 189 ? -21.979 1.674 46.729 1.00 49.41 189 ARG A O 1
ATOM 1517 N N . LEU A 1 190 ? -22.567 2.504 48.734 1.00 50.41 190 LEU A N 1
ATOM 1518 C CA . LEU A 1 190 ? -21.449 3.449 48.887 1.00 50.41 190 LEU A CA 1
ATOM 1519 C C . LEU A 1 190 ? -20.356 2.954 49.858 1.00 50.41 190 LEU A C 1
ATOM 1521 O O . LEU A 1 190 ? -19.375 3.667 50.064 1.00 50.41 190 LEU A O 1
ATOM 1525 N N . LEU A 1 191 ? -20.524 1.759 50.433 1.00 41.12 191 LEU A N 1
ATOM 1526 C CA . LEU A 1 191 ? -19.530 1.005 51.210 1.00 41.12 191 LEU A CA 1
ATOM 1527 C C . LEU A 1 191 ? -19.116 -0.234 50.416 1.00 41.12 191 LEU A C 1
ATOM 1529 O O . LEU A 1 191 ? -17.914 -0.569 50.464 1.00 41.12 191 LEU A O 1
#

pLDDT: mean 84.81, std 10.99, range [41.12, 95.0]

Nearest PDB structures (foldseek):
  9eqg-assembly1_B  TM=8.950E-01  e=3.669E-15  Homo sapiens
  7qn5-assembly1_B  TM=8.398E-01  e=1.210E-15  Homo sapiens
  7qnb-assembly1_B  TM=8.260E-01  e=1.070E-15  Homo sapiens
  8foi-assembly1_B  TM=8.282E-01  e=2.241E-15  Mus musculus
  6d6u-assembly1_A  TM=7.434E-01  e=1.863E-15  Homo sapiens

Foldseek 3Di:
DDFQAPPQDKDKDKDKDWDDPDACVVDADDADVVNDDDDPPPDDPFKDWDDKDKDWDWDADPVGTITMIMMITIIGTDCPVCCVLQVVVLVVLLVQLVVLVVDDCPCVVVSVVSLVVSLVSLVVSLVVVPVVDDDDPDHHPSNVVSVVSNVSSVVSVVVSVVVVVVVVVVVVVCVPDVVCVVVVVVVVVVD

Solvent-accessible surface area (backbone atoms only — not comparable to full-atom values): 11239 Å² total; per-residue (Å²): 132,72,58,49,51,30,61,78,31,66,39,76,44,80,50,76,51,65,59,90,89,46,41,43,92,79,42,74,64,78,80,55,92,74,75,73,80,80,68,87,82,79,76,52,94,54,41,46,82,75,50,74,49,79,50,78,56,63,46,82,50,99,91,44,46,32,33,20,38,31,35,40,39,32,33,35,44,61,42,68,65,53,44,63,73,48,51,46,55,48,51,50,46,44,54,54,46,55,52,62,72,77,55,73,79,90,51,56,73,63,52,54,52,50,47,52,48,46,52,51,51,47,51,50,50,50,53,50,56,52,71,77,44,84,91,65,95,67,81,28,47,54,56,53,50,49,51,52,48,46,51,54,40,50,50,46,47,52,52,50,55,50,54,56,49,51,53,55,52,49,54,52,52,58,71,69,34,67,72,43,63,75,67,57,58,68,66,72,77,78,112

Mean predicted aligned error: 9.48 Å

Sequence (191 aa):
MHLQTFPFDEQSCLLEMESYGFSASTVSLRWMEPAMTFKDGIVNSQFTIKASESYICDKEYPSGNYTCIGVHVNLKREYGFYLIQVYAPSALIVVLSWVSFWLNTDAIPARVSLGILTVLSVSTNGHFSVGLTQRVSYVRAIDVWNVVCLLFVFGAMIEYAYVAMIERVEERRTIQNPRNILNGQVYLRLL

Secondary structure (DSSP, 8-state):
---TTTTS-EEEEEEEEE-SS--TTT----PPSSS--PPTT---SSEEEEEEEEEE--EEETTEEE-EEEEEEEEEE--HHHIIIIIHHHHHHHHHHHHTTTS-GGGHHHHHHHHHHHHHHHHHHHHHHHHTS---SS--HHHHHHHHHHHHHHHHHHHHHHHHHHHHHHHHHHHH-HHHHHTTTTGGG--

Radius of gyration: 31.2 Å; Cα contacts (8 Å, |Δi|>4): 197; chains: 1; bounding box: 66×36×94 Å

InterPro domains:
  IPR006028 Gamma-aminobutyric acid A receptor/Glycine receptor alpha [PR00253] (82-102)
  IPR006028 Gamma-aminobutyric acid A receptor/Glycine receptor alpha [PR00253] (108-129)
  IPR006028 Gamma-aminobutyric acid A receptor/Glycine receptor alpha [PR00253] (142-163)
  IPR006029 Neurotransmitter-gated ion-channel transmembrane domain [PF02932] (86-171)
  IPR006201 Neurotransmitter-gated ion-channel [PTHR18945] (1-169)
  IPR006202 Neurotransmitter-gated ion-channel ligand-binding domain [PF02931] (1-78)
  IPR036719 Neurotransmitter-gated ion-channel transmembrane domain superfamily [SSF90112] (80-169)
  IPR036734 Neurotransmitter-gated ion-channel ligand-binding domain superfamily [G3DSA:2.70.170.10] (1-76)
  IPR036734 Neurotransmitter-gated ion-channel ligand-binding domain superfamily [SSF63712] (1-78)
  IPR038050 Neuronal acetylcholine receptor [G3DSA:1.20.58.390] (77-189)

Organism: Mytilus coruscus (NCBI:txid42192)

=== Feature glossary ===
Key to the feature types in this record:

Secondary structure (8-state, DSSP). Secondary structure is the local, repeating backbone conformation. DSSP classifies it into eight states by reading the hydrogen-bond network: three helix types (H, G, I), two β types (E, B), two non-regular types (T, S), and unstructured coil (-).

Backbone torsions (φ/ψ). Backbone dihedral angles. Every residue except chain termini has a φ (preceding-C → N → Cα → C) and a ψ (N → Cα → C → next-N). They are reported in degrees following the IUPAC sign convention. Secondary structure is essentially a statement about which (φ, ψ) basin each residue occupies.

Predicted aligned error. Predicted Aligned Error (PAE) is an AlphaFold confidence matrix: entry (i, j) is the expected error in the position of residue j, in ångströms, when the prediction is superimposed on the true structure at residue i. Low PAE within a block of residues means that block is internally rigid and well-predicted; high PAE between two blocks means their relative placement is uncertain even if each block individually is confident.

B-factor. B-factor (Debye–Waller factor) reflects atomic displacement in the crystal lattice. It is an experimental observable (units Å²), not a prediction; low values mean the atom is pinned down, high values mean it moves or is heterogeneous across the crystal.

Secondary structure (3-state, P-SEA). Three-state secondary structure (P-SEA) collapses the eight DSSP classes into helix (a), strand (b), and coil (c). P-SEA assigns these from Cα geometry alone — distances and angles — without requiring backbone oxygens, so it works on any Cα trace.

Sequence. Primary structure: the covalent order of the twenty standard amino acids along the backbone. Two proteins with the same sequence will (almost always) fold to the same structure; two with 30% identity often share a fold but not the details.

pLDDT. pLDDT is the predicted lDDT-Cα score: AlphaFold's confidence that the local environment of each residue (all inter-atomic distances within 15 Å) is correctly placed. It is a per-residue number between 0 and 100, with higher meaning more reliable.

InterPro / GO / CATH / organism. Functional annotations link the protein to curated databases. InterPro entries identify conserved domains and families by matching the sequence against member-database signatures (Pfam, PROSITE, CDD, …). Gene Ontology (GO) terms describe molecular function, biological process, and cellular component in a controlled vocabulary. CATH places the structure in a hierarchical fold classification (Class/Architecture/Topology/Homologous-superfamily). The organism is the source species.

Contact-map, Ramachandran, and PAE plots. Three diagnostic plots accompany the record. The Cα contact map visualizes the tertiary structure as a 2D adjacency matrix (8 Å cutoff, sequence-local contacts suppressed). The Ramachandran plot shows the distribution of backbone (φ, ψ) torsions, with points in the α and β basins reflecting secondary structure content. The PAE plot shows AlphaFold's inter-residue confidence as a color matrix.

mmCIF coordinates. The mmCIF table is the protein's shape written out atom by atom. For each backbone N, Cα, C, and carbonyl O, it records an (x, y, z) coordinate triple in Å plus the residue type, chain letter, and residue number.

Radius of gyration, Cα contacts, bounding box. Three whole-structure scalars: the radius of gyration (RMS distance of Cα from centroid, in Å), the count of Cα–Cα contacts (pairs closer than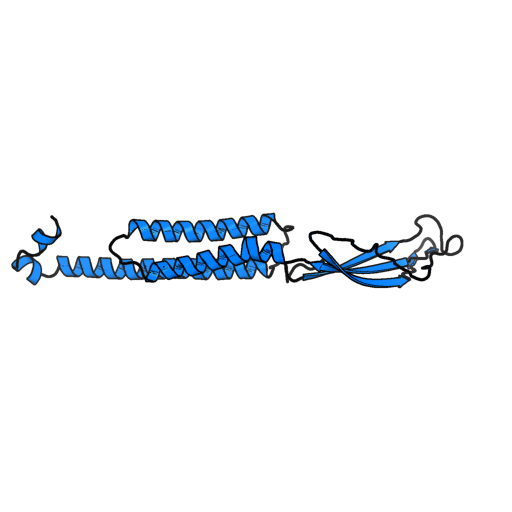 8 Å and separated by more than four residues in sequence — i.e. tertiary, not local, contacts), and the bounding-box dimensions. Together they distinguish compact globular folds from extended fibres or disordered chains.

Foldseek 3Di. The Foldseek 3Di string encodes local tertiary geometry as a 20-letter alphabet — one character per residue — derived from the relative positions of nearby Cα atoms. Unlike the amino-acid sequence, 3Di is a direct function of the 3D structure, so two proteins with the same fold have similar 3Di strings even at low sequence identity.

Rendered structure images. Six rendered views show the 3D structure from the faces of a cube — i.e. along ±x, ±y, ±z. Rendering representation is drawn randomly per protein from cartoon (secondary-structure ribbons), sticks (backbone bonds), or molecular surface; coloring is either N→C rainbow (blue at the N-terminus through red at the C-terminus) or one color per chain.

Nearest PDB structures. The Foldseek neighbor list gives the closest experimentally determined structures in the PDB, ranked by structural alignment. TM-score near 1 means near-identical fold; near 0.3 means only rough topology match. This is how one finds what a novel AlphaFold prediction most resembles in the solved-structure universe.

Solvent-accessible surface area. SASA measures how much of the protein is reachable by solvent. It is computed by rolling a water-sized probe over the atomic surface and summing the exposed area (Å²). Per-residue SASA distinguishes core (buried, low SASA) from surface (exposed, high SASA) residues; total SASA is a whole-molecule size measure.